Protein AF-A0A8J0SDA0-F1 (afdb_monomer_lite)

Radius of gyration: 25.37 Å; chains: 1; bounding box: 67×44×61 Å

Secondary structure (DSSP, 8-state):
-----TTS-EEHHHH--SSHHHHHHHHTS--BTTTEE-HHHHHHHHHHHHHS-HHHHHHHHHHHH-SS-EEHHHHHHHHHHH-TTS-HHHHHHHHHHHHHHH-TT-SSEE-HHHHHHHHHHS-HHHHHHHH---SS-HHHHHGGGS-TTS-------SB-TTSPBPHHHHHHHHHHHHHTT--HHHHHHHTT--HHHHHHHHHH-SSHHHHHHHHHHHHHHH--STTHHHHHHHHHHHTT-HHHHHHHTT---

Sequence (253 aa):
MLGPDSSGNIKRSSLLSKKPFTKQILEQIPVVNNEVITFQTYCSAVSWLAKAPQESKLRGLWHVLTSKELKMGDIKNLLHHLYPNKDPKVIEEICHLLLSEIDKSKKGVIDEAQFVSWIRNLPKEHVTSVLDFRIISPKFQSSRDLDLSSVSPQIYIAVDEDGRLRDDQLHQVSTALVKAKRDWRLLANKLGFLEKDCIFFERTHHETKDQILDMLQMWRNTLSRPDQSQILQDVLKKTGNADIANEIFKLNF

Foldseek 3Di:
DQDADPQRKGFLVSQDDPQPLSNLLSVPQDADPVTIRGPVSVCVSLVCLADPPLLVVLLSVVSSQDVFKDALVSQLVVVCSVCVPDDSVVSSVVSVVVQVQQPPVPPRIHGSVSSSVSLVPPDPVVSCVVSNRDPDDVVVVVCVVPDPPPDDDPDPPCADPLLAGDLVLLLLLLVVCVVVVHDCVQLLVLLPHDPVLLVVLVVVDVDSSSSSSVSLVVSSVVDPDNCSLVSSQVSCVVSVNNVSNCVRVPPPD

Organism: Xenopus tropicalis (NCBI:txid8364)

Structure (mmCIF, N/CA/C/O backbone):
data_AF-A0A8J0SDA0-F1
#
_entry.id   AF-A0A8J0SDA0-F1
#
loop_
_atom_site.group_PDB
_atom_site.id
_atom_site.type_symbol
_atom_site.label_atom_id
_atom_site.label_alt_id
_atom_site.label_comp_id
_atom_site.label_asym_id
_atom_site.label_entity_id
_atom_site.label_seq_id
_atom_site.pdbx_PDB_ins_code
_atom_site.Cartn_x
_atom_site.Cartn_y
_atom_site.Cartn_z
_atom_site.occupancy
_atom_site.B_iso_or_equiv
_atom_site.auth_seq_id
_atom_site.auth_comp_id
_atom_site.auth_asym_id
_atom_site.auth_atom_id
_atom_site.pdbx_PDB_model_num
ATOM 1 N N . MET A 1 1 ? -16.626 -2.821 -15.371 1.00 54.19 1 MET A N 1
ATOM 2 C CA . MET A 1 1 ? -15.425 -2.219 -15.995 1.00 54.19 1 MET A CA 1
ATOM 3 C C . MET A 1 1 ? -15.280 -0.791 -15.485 1.00 54.19 1 MET A C 1
ATOM 5 O O . MET A 1 1 ? -16.304 -0.151 -15.304 1.00 54.19 1 MET A O 1
ATOM 9 N N . LEU A 1 2 ? -14.056 -0.321 -15.212 1.00 65.50 2 LEU A N 1
ATOM 10 C CA . LEU A 1 2 ? -13.789 0.978 -14.557 1.00 65.50 2 LEU A CA 1
ATOM 11 C C . LEU A 1 2 ? -14.016 2.213 -15.453 1.00 65.50 2 LEU A C 1
ATOM 13 O O . LEU A 1 2 ? -14.090 3.324 -14.934 1.00 65.50 2 LEU A O 1
ATOM 17 N N . GLY A 1 3 ? -14.155 2.009 -16.769 1.00 72.75 3 GLY A N 1
ATOM 18 C CA . GLY A 1 3 ? -14.507 3.044 -17.747 1.00 72.75 3 GLY A CA 1
ATOM 19 C C . GLY A 1 3 ? -13.513 4.208 -17.831 1.00 72.75 3 GLY A C 1
ATOM 20 O O . GLY A 1 3 ? -13.945 5.343 -17.625 1.00 72.75 3 GLY A O 1
ATOM 21 N N . PRO A 1 4 ? -12.210 3.959 -18.075 1.00 83.69 4 PRO A N 1
ATOM 22 C CA . PRO A 1 4 ? -11.248 5.041 -18.255 1.00 83.69 4 PRO A CA 1
ATOM 23 C C . PRO A 1 4 ? -11.539 5.854 -19.526 1.00 83.69 4 PRO A C 1
ATOM 25 O O . PRO A 1 4 ? -12.092 5.327 -20.494 1.00 83.69 4 PRO A O 1
ATOM 28 N N . ASP A 1 5 ? -11.148 7.130 -19.524 1.00 83.31 5 ASP A N 1
ATOM 29 C CA . ASP A 1 5 ? -11.154 7.965 -20.729 1.00 83.31 5 ASP A CA 1
ATOM 30 C C . ASP A 1 5 ? -10.042 7.555 -21.719 1.00 83.31 5 ASP A C 1
ATOM 32 O O . ASP A 1 5 ? -9.243 6.651 -21.459 1.00 83.31 5 ASP A O 1
ATOM 36 N N . SER A 1 6 ? -9.969 8.233 -22.869 1.00 82.06 6 SER A N 1
ATOM 37 C CA . SER A 1 6 ? -8.951 7.986 -23.904 1.00 82.06 6 SER A CA 1
ATOM 38 C C . SER A 1 6 ? -7.506 8.179 -23.427 1.00 82.06 6 SER A C 1
ATOM 40 O O . SER A 1 6 ? -6.580 7.729 -24.094 1.00 82.06 6 SER A O 1
ATOM 42 N N . SER A 1 7 ? -7.312 8.842 -22.287 1.00 80.75 7 SER A N 1
ATOM 43 C CA . SER A 1 7 ? -6.016 9.108 -21.661 1.00 80.75 7 SER A CA 1
ATOM 44 C C . SER A 1 7 ? -5.758 8.203 -20.448 1.00 80.75 7 SER A C 1
ATOM 46 O O . SER A 1 7 ? -4.779 8.398 -19.729 1.00 80.75 7 SER A O 1
ATOM 48 N N . GLY A 1 8 ? -6.624 7.215 -20.197 1.00 82.31 8 GLY A N 1
ATOM 49 C CA . GLY A 1 8 ? -6.495 6.286 -19.077 1.00 82.31 8 GLY A CA 1
ATOM 50 C C . GLY A 1 8 ? -6.929 6.860 -17.725 1.00 82.31 8 GLY A C 1
ATOM 51 O O . GLY A 1 8 ? -6.675 6.233 -16.694 1.00 82.31 8 GLY A O 1
ATOM 52 N N . ASN A 1 9 ? -7.562 8.036 -17.688 1.00 86.19 9 ASN A N 1
ATOM 53 C CA . ASN A 1 9 ? -8.007 8.644 -16.438 1.00 86.19 9 ASN A CA 1
ATOM 54 C C . ASN A 1 9 ? -9.355 8.084 -15.999 1.00 86.19 9 ASN A C 1
ATOM 56 O O . ASN A 1 9 ? -10.211 7.741 -16.813 1.00 86.19 9 ASN A O 1
ATOM 60 N N . ILE A 1 10 ? -9.562 8.042 -14.686 1.00 88.25 10 ILE A N 1
ATOM 61 C CA . ILE A 1 10 ? -10.746 7.446 -14.076 1.00 88.25 10 ILE A CA 1
ATOM 62 C C . ILE A 1 10 ? -11.399 8.484 -13.169 1.00 88.25 10 ILE A C 1
ATOM 64 O O . ILE A 1 10 ? -10.733 9.132 -12.359 1.00 88.25 10 ILE A O 1
ATOM 68 N N . LYS A 1 11 ? -12.721 8.636 -13.268 1.00 87.56 11 LYS A N 1
ATOM 69 C CA . LYS A 1 11 ? -13.465 9.442 -12.296 1.00 87.56 11 LYS A CA 1
ATOM 70 C C . LYS A 1 11 ? -13.461 8.728 -10.949 1.00 87.56 11 LYS A C 1
ATOM 72 O O . LYS A 1 11 ? -13.845 7.568 -10.869 1.00 87.56 11 LYS A O 1
ATOM 77 N N . ARG A 1 12 ? -13.113 9.415 -9.861 1.00 85.62 12 ARG A N 1
ATOM 78 C CA . ARG A 1 12 ? -13.156 8.840 -8.506 1.00 85.62 12 ARG A CA 1
ATOM 79 C C . ARG A 1 12 ? -14.541 8.263 -8.190 1.00 85.62 12 ARG A C 1
ATOM 81 O O . ARG A 1 12 ? -14.631 7.220 -7.549 1.00 85.62 12 ARG A O 1
ATOM 88 N N . SER A 1 13 ? -15.606 8.884 -8.700 1.00 83.56 13 SER A N 1
ATOM 89 C CA . SER A 1 13 ? -16.984 8.402 -8.570 1.00 83.56 13 SER A CA 1
ATOM 90 C C . SER A 1 13 ? -17.226 7.014 -9.171 1.00 83.56 13 SER A C 1
ATOM 92 O O . SER A 1 13 ? -18.035 6.269 -8.623 1.00 83.56 13 SER A O 1
ATOM 94 N N . SER A 1 14 ? -16.495 6.608 -10.218 1.00 81.12 14 SER A N 1
ATOM 95 C CA . SER A 1 14 ? -16.611 5.255 -10.785 1.00 81.12 14 SER A CA 1
ATOM 96 C C . SER A 1 14 ? -15.913 4.182 -9.942 1.00 81.12 14 SER A C 1
ATOM 98 O O . SER A 1 14 ? -16.183 2.994 -10.114 1.00 81.12 14 SER A O 1
ATOM 100 N N . LEU A 1 15 ? -15.052 4.589 -9.004 1.00 75.56 15 LEU A N 1
ATOM 101 C CA . LEU A 1 15 ? -14.380 3.707 -8.049 1.00 75.56 15 LEU A CA 1
ATOM 102 C C . LEU A 1 15 ? -15.130 3.603 -6.716 1.00 75.56 15 LEU A C 1
ATOM 104 O O . LEU A 1 15 ? -14.803 2.739 -5.900 1.00 75.56 15 LEU A O 1
ATOM 108 N N . LEU A 1 16 ? -16.123 4.468 -6.475 1.00 69.56 16 LEU A N 1
ATOM 109 C CA . LEU A 1 16 ? -16.842 4.500 -5.208 1.00 69.56 16 LEU A CA 1
ATOM 110 C C . LEU A 1 16 ? -17.573 3.178 -4.967 1.00 69.56 16 LEU A C 1
ATOM 112 O O . LEU A 1 16 ? -18.494 2.780 -5.676 1.00 69.56 16 LEU A O 1
ATOM 116 N N . SER A 1 17 ? -17.147 2.506 -3.907 1.00 69.94 17 SER A N 1
ATOM 117 C CA . SER A 1 17 ? -17.766 1.295 -3.391 1.00 69.94 17 SER A CA 1
ATOM 118 C C . SER A 1 17 ? -18.816 1.655 -2.342 1.00 69.94 17 SER A C 1
ATOM 120 O O . SER A 1 17 ? -18.681 2.644 -1.624 1.00 69.94 17 SER A O 1
ATOM 122 N N . LYS A 1 18 ? -19.829 0.794 -2.179 1.00 67.56 18 LYS A N 1
ATOM 123 C CA . LYS A 1 18 ? -20.780 0.882 -1.056 1.00 67.56 18 LYS A CA 1
ATOM 124 C C . LYS A 1 18 ? -20.099 0.698 0.309 1.00 67.56 18 LYS A C 1
ATOM 126 O O . LYS A 1 18 ? -20.710 0.985 1.331 1.00 67.56 18 LYS A O 1
ATOM 131 N N . LYS A 1 19 ? -18.856 0.198 0.341 1.00 75.19 19 LYS A N 1
ATOM 132 C CA . LYS A 1 19 ? -18.085 0.004 1.573 1.00 75.19 19 LYS A CA 1
ATOM 133 C C . LYS A 1 19 ? -17.446 1.329 2.029 1.00 75.19 19 LYS A C 1
ATOM 135 O O . LYS A 1 19 ? -16.606 1.856 1.296 1.00 75.19 19 LYS A O 1
ATOM 140 N N . PRO A 1 20 ? -17.747 1.820 3.245 1.00 74.81 20 PRO A N 1
ATOM 141 C CA . PRO A 1 20 ? -17.230 3.095 3.759 1.00 74.81 20 PRO A CA 1
ATOM 142 C C . PRO A 1 20 ? -15.701 3.187 3.772 1.00 74.81 20 PRO A C 1
ATOM 144 O O . PRO A 1 20 ? -15.144 4.192 3.346 1.00 74.81 20 PRO A O 1
ATOM 147 N N . PHE A 1 21 ? -15.015 2.105 4.149 1.00 77.25 21 PHE A N 1
ATOM 148 C CA . PHE A 1 21 ? -13.547 2.058 4.161 1.00 77.25 21 PHE A CA 1
ATOM 149 C C . PHE A 1 21 ? -12.925 2.212 2.780 1.00 77.25 21 PHE A C 1
ATOM 151 O O . PHE A 1 21 ? -11.915 2.885 2.616 1.00 77.25 21 PHE A O 1
ATOM 158 N N . THR A 1 22 ? -13.538 1.615 1.759 1.00 79.81 22 THR A N 1
ATOM 159 C CA . THR A 1 22 ? -13.051 1.773 0.389 1.00 79.81 22 THR A CA 1
ATOM 160 C C . THR A 1 22 ? -13.184 3.225 -0.060 1.00 79.81 22 THR A C 1
ATOM 162 O O . THR A 1 22 ? -12.273 3.741 -0.697 1.00 79.81 22 THR A O 1
ATOM 165 N N . LYS A 1 23 ? -14.273 3.907 0.316 1.00 81.31 23 LYS A N 1
ATOM 166 C CA . LYS A 1 23 ? -14.440 5.339 0.051 1.00 81.31 23 LYS A CA 1
ATOM 167 C C . LYS A 1 23 ? -13.352 6.172 0.743 1.00 81.31 23 LYS A C 1
ATOM 169 O O . LYS A 1 23 ? -12.707 6.960 0.063 1.00 81.31 23 LYS A O 1
ATOM 174 N N . GLN A 1 24 ? -13.087 5.933 2.029 1.00 83.12 24 GLN A N 1
ATOM 175 C CA . GLN A 1 24 ? -12.037 6.641 2.780 1.00 83.12 24 GLN A CA 1
ATOM 176 C C . GLN A 1 24 ? -10.643 6.461 2.163 1.00 83.12 24 GLN A C 1
ATOM 178 O O . GLN A 1 24 ? -9.889 7.422 2.058 1.00 83.12 24 GLN A O 1
ATOM 183 N N . ILE A 1 25 ? -10.307 5.251 1.700 1.00 83.81 25 ILE A N 1
ATOM 184 C CA . ILE A 1 25 ? -9.040 4.992 0.996 1.00 83.81 25 ILE A CA 1
ATOM 185 C C . ILE A 1 25 ? -8.971 5.787 -0.315 1.00 83.81 25 ILE A C 1
ATOM 187 O O . ILE A 1 25 ? -7.948 6.397 -0.617 1.00 83.81 25 ILE A O 1
ATOM 191 N N . LEU A 1 26 ? -10.052 5.798 -1.099 1.00 83.88 26 LEU A N 1
ATOM 192 C CA . LEU A 1 26 ? -10.098 6.503 -2.386 1.00 83.88 26 LEU A CA 1
ATOM 193 C C . LEU A 1 26 ? -10.035 8.027 -2.236 1.00 83.88 26 LEU A C 1
ATOM 195 O O . LEU A 1 26 ? -9.536 8.708 -3.134 1.00 83.88 26 LEU A O 1
ATOM 199 N N . GLU A 1 27 ? -10.519 8.564 -1.117 1.00 85.06 27 GLU A N 1
ATOM 200 C CA . GLU A 1 27 ? -10.405 9.985 -0.779 1.00 85.06 27 GLU A CA 1
ATOM 201 C C . GLU A 1 27 ? -8.948 10.413 -0.549 1.00 85.06 27 GLU A C 1
ATOM 203 O O . GLU A 1 27 ? -8.616 11.561 -0.841 1.00 85.06 27 GLU A O 1
ATOM 208 N N . GLN A 1 28 ? -8.062 9.493 -0.140 1.00 85.06 28 GLN A N 1
ATOM 209 C CA . GLN A 1 28 ? -6.628 9.774 0.013 1.00 85.06 28 GLN A CA 1
ATOM 210 C C . GLN A 1 28 ? -5.879 9.876 -1.323 1.00 85.06 28 GLN A C 1
ATOM 212 O O . GLN A 1 28 ? -4.782 10.431 -1.374 1.00 85.06 28 GLN A O 1
ATOM 217 N N . ILE A 1 29 ? -6.427 9.330 -2.414 1.00 86.69 29 ILE A N 1
ATOM 218 C CA . ILE A 1 29 ? -5.765 9.373 -3.724 1.00 86.69 29 ILE A CA 1
ATOM 219 C C . ILE A 1 29 ? -5.935 10.777 -4.305 1.00 86.69 29 ILE A C 1
ATOM 221 O O . ILE A 1 29 ? -7.078 11.181 -4.495 1.00 86.69 29 ILE A O 1
ATOM 225 N N . PRO A 1 30 ? -4.867 11.516 -4.651 1.00 85.19 30 PRO A N 1
ATOM 226 C CA . PRO A 1 30 ? -4.999 12.853 -5.227 1.00 85.19 30 PRO A CA 1
ATOM 227 C C . PRO A 1 30 ? -5.877 12.872 -6.487 1.00 85.19 30 PRO A C 1
ATOM 229 O O . PRO A 1 30 ? -5.878 11.924 -7.273 1.00 85.19 30 PRO A O 1
ATOM 232 N N . VAL A 1 31 ? -6.613 13.964 -6.696 1.00 86.88 31 VAL A N 1
ATOM 233 C CA . VAL A 1 31 ? -7.416 14.182 -7.909 1.00 86.88 31 VAL A CA 1
ATOM 234 C C . VAL A 1 31 ? -7.044 15.485 -8.590 1.00 86.88 31 VAL A C 1
ATOM 236 O O . VAL A 1 31 ? -6.659 16.456 -7.944 1.00 86.88 31 VAL A O 1
ATOM 239 N N . VAL A 1 32 ? -7.210 15.497 -9.906 1.00 84.06 32 VAL A N 1
ATOM 240 C CA . VAL A 1 32 ? -7.143 16.682 -10.758 1.00 84.06 32 VAL A CA 1
ATOM 241 C C . VAL A 1 32 ? -8.573 17.086 -11.123 1.00 84.06 32 VAL A C 1
ATOM 243 O O . VAL A 1 32 ? -9.454 16.229 -11.240 1.00 84.06 32 VAL A O 1
ATOM 246 N N . ASN A 1 33 ? -8.822 18.389 -11.288 1.00 77.50 33 ASN A N 1
ATOM 247 C CA . ASN A 1 33 ? -10.125 18.933 -11.696 1.00 77.50 33 ASN A CA 1
ATOM 248 C C . ASN A 1 33 ? -11.294 18.389 -10.853 1.00 77.50 33 ASN A C 1
ATOM 250 O O . ASN A 1 33 ? -12.336 17.997 -11.372 1.00 77.50 33 ASN A O 1
ATOM 254 N N . ASN A 1 34 ? -11.080 18.335 -9.538 1.00 70.81 34 ASN A N 1
ATOM 255 C CA . ASN A 1 34 ? -12.024 17.923 -8.500 1.00 70.81 34 ASN A CA 1
ATOM 256 C C . ASN A 1 34 ? -12.570 16.489 -8.509 1.00 70.81 34 ASN A C 1
ATOM 258 O O . ASN A 1 34 ? -13.170 16.123 -7.506 1.00 70.81 34 ASN A O 1
ATOM 262 N N . GLU A 1 35 ? -12.337 15.645 -9.517 1.00 84.31 35 GLU A N 1
ATOM 263 C CA . GLU A 1 35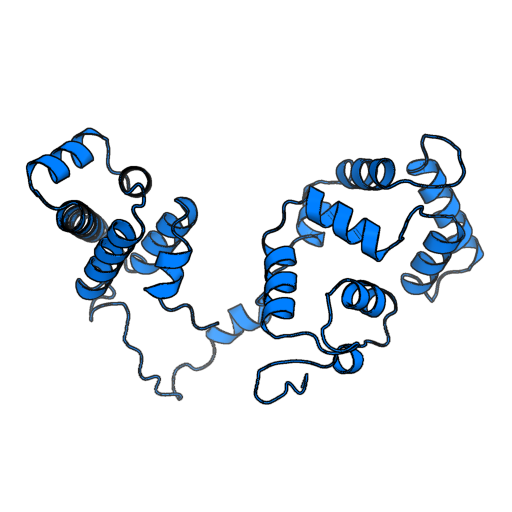 ? -12.827 14.250 -9.477 1.00 84.31 35 GLU A CA 1
ATOM 264 C C . GLU A 1 35 ? -11.997 13.239 -10.275 1.00 84.31 35 GLU A C 1
ATOM 266 O O . GLU A 1 35 ? -12.301 12.046 -10.250 1.00 84.31 35 GLU A O 1
ATOM 271 N N . VAL A 1 36 ? -10.961 13.668 -10.994 1.00 88.00 36 VAL A N 1
ATOM 272 C CA . VAL A 1 36 ? -10.248 12.795 -11.930 1.00 88.00 36 VAL A CA 1
ATOM 273 C C . VAL A 1 36 ? -8.981 12.249 -11.290 1.00 88.00 36 VAL A C 1
ATOM 275 O O . VAL A 1 36 ? -8.084 13.000 -10.914 1.00 88.00 36 VAL A O 1
ATOM 278 N N . ILE A 1 37 ? -8.888 10.926 -11.197 1.00 89.06 37 ILE A N 1
ATOM 279 C CA . ILE A 1 37 ? -7.651 10.225 -10.864 1.00 89.06 37 ILE A CA 1
ATOM 280 C C . ILE A 1 37 ? -6.944 9.931 -12.181 1.00 89.06 37 ILE A C 1
ATOM 282 O O . ILE A 1 37 ? -7.459 9.190 -13.021 1.00 89.06 37 ILE A O 1
ATOM 286 N N . THR A 1 38 ? -5.767 10.525 -12.372 1.00 89.50 38 THR A N 1
ATOM 287 C CA . THR A 1 38 ? -4.979 10.257 -13.578 1.00 89.50 38 THR A CA 1
ATOM 288 C C . THR A 1 38 ? -4.396 8.851 -13.544 1.00 89.50 38 THR A C 1
ATOM 290 O O . THR A 1 38 ? -4.171 8.294 -12.462 1.00 89.50 38 THR A O 1
ATOM 293 N N . PHE A 1 39 ? -4.082 8.293 -14.714 1.00 85.06 39 PHE A N 1
ATOM 294 C CA . PHE A 1 39 ? -3.390 7.004 -14.792 1.00 85.06 39 PHE A CA 1
ATOM 295 C C . PHE A 1 39 ? -2.087 7.004 -13.977 1.00 85.06 39 PHE A C 1
ATOM 297 O O . PHE A 1 39 ? -1.825 6.084 -13.203 1.00 85.06 39 PHE A O 1
ATOM 304 N N . GLN A 1 40 ? -1.305 8.085 -14.064 1.00 85.31 40 GLN A N 1
ATOM 305 C CA . GLN A 1 40 ? -0.075 8.240 -13.291 1.00 85.31 40 GLN A CA 1
ATOM 306 C C . GLN A 1 40 ? -0.346 8.246 -11.782 1.00 85.31 40 GLN A C 1
ATOM 308 O O . GLN A 1 40 ? 0.366 7.575 -11.031 1.00 85.31 40 GLN A O 1
ATOM 313 N N . THR A 1 41 ? -1.370 8.970 -11.321 1.00 87.44 41 THR A N 1
ATOM 314 C CA . THR A 1 41 ? -1.731 9.034 -9.897 1.00 87.44 41 THR A CA 1
ATOM 315 C C . THR A 1 41 ? -2.180 7.671 -9.381 1.00 87.44 41 THR A C 1
ATOM 317 O O . THR A 1 41 ? -1.746 7.248 -8.309 1.00 87.44 41 THR A O 1
ATOM 320 N N . TYR A 1 42 ? -2.985 6.950 -10.164 1.00 87.12 42 TYR A N 1
ATOM 321 C CA . TYR A 1 42 ? -3.397 5.585 -9.852 1.00 87.12 42 TYR A CA 1
ATOM 322 C C . TYR A 1 42 ? -2.189 4.641 -9.741 1.00 87.12 42 TYR A C 1
ATOM 324 O O . TYR A 1 42 ? -2.005 3.993 -8.710 1.00 87.12 42 TYR A O 1
ATOM 332 N N . CYS A 1 43 ? -1.314 4.621 -10.752 1.00 84.38 43 CYS A N 1
ATOM 333 C CA . CYS A 1 43 ? -0.099 3.802 -10.756 1.00 84.38 43 CYS A CA 1
ATOM 334 C C . CYS A 1 43 ? 0.833 4.147 -9.590 1.00 84.38 43 CYS A C 1
ATOM 336 O O . CYS A 1 43 ? 1.409 3.254 -8.972 1.00 84.38 43 CYS A O 1
ATOM 338 N N . SER A 1 44 ? 0.943 5.430 -9.243 1.00 85.75 44 SER A N 1
ATOM 339 C CA . SER A 1 44 ? 1.732 5.890 -8.096 1.00 85.75 44 SER A CA 1
ATOM 340 C C . SER A 1 44 ? 1.157 5.370 -6.780 1.00 85.75 44 SER A C 1
ATOM 342 O O . SER A 1 44 ? 1.905 4.829 -5.968 1.00 85.75 44 SER A O 1
ATOM 344 N N . ALA A 1 45 ? -0.163 5.453 -6.589 1.00 86.62 45 ALA A N 1
ATOM 345 C CA . ALA A 1 45 ? -0.834 4.947 -5.393 1.00 86.62 45 ALA A CA 1
ATOM 346 C C . ALA A 1 45 ? -0.681 3.422 -5.250 1.00 86.62 45 ALA A C 1
ATOM 348 O O . ALA A 1 45 ? -0.299 2.922 -4.193 1.00 86.62 45 ALA A O 1
ATOM 349 N N . VAL A 1 46 ? -0.902 2.677 -6.335 1.00 86.50 46 VAL A N 1
ATOM 350 C CA . VAL A 1 46 ? -0.763 1.212 -6.383 1.00 86.50 46 VAL A CA 1
ATOM 351 C C . VAL A 1 46 ? 0.696 0.781 -6.175 1.00 86.50 46 VAL A C 1
ATOM 353 O O . VAL A 1 46 ? 0.969 -0.147 -5.413 1.00 86.50 46 VAL A O 1
ATOM 356 N N . SER A 1 47 ? 1.657 1.481 -6.787 1.00 83.38 47 SER A N 1
ATOM 357 C CA . SER A 1 47 ? 3.090 1.238 -6.578 1.00 83.38 47 SER A CA 1
ATOM 358 C C . SER A 1 47 ? 3.513 1.546 -5.141 1.00 83.38 47 SER A C 1
ATOM 360 O O . SER A 1 47 ? 4.328 0.814 -4.580 1.00 83.38 47 SER A O 1
ATOM 362 N N . TRP A 1 48 ? 2.969 2.601 -4.527 1.00 87.25 48 TRP A N 1
ATOM 363 C CA . TRP A 1 48 ? 3.219 2.919 -3.122 1.00 87.25 48 TRP A CA 1
ATOM 364 C C . TRP A 1 48 ? 2.684 1.814 -2.207 1.00 87.25 48 TRP A C 1
ATOM 366 O O . TRP A 1 48 ? 3.430 1.308 -1.374 1.00 87.25 48 TRP A O 1
ATOM 376 N N . LEU A 1 49 ? 1.452 1.341 -2.422 1.00 85.69 49 LEU A N 1
ATOM 377 C CA . LEU A 1 49 ? 0.888 0.219 -1.661 1.00 85.69 49 LEU A CA 1
ATOM 378 C C . LEU A 1 49 ? 1.740 -1.053 -1.776 1.00 85.69 49 LEU A C 1
ATOM 380 O O . LEU A 1 49 ? 1.881 -1.786 -0.801 1.00 85.69 49 LEU A O 1
ATOM 384 N N . ALA A 1 50 ? 2.354 -1.306 -2.932 1.00 83.69 50 ALA A N 1
ATOM 385 C CA . ALA A 1 50 ? 3.226 -2.463 -3.117 1.00 83.69 50 ALA A CA 1
ATOM 386 C C . ALA A 1 50 ? 4.601 -2.294 -2.441 1.00 83.69 50 ALA A C 1
ATOM 388 O O . ALA A 1 50 ? 5.076 -3.215 -1.779 1.00 83.69 50 ALA A O 1
ATOM 389 N N . LYS A 1 51 ? 5.244 -1.129 -2.594 1.00 82.44 51 LYS A N 1
ATOM 390 C CA . LYS A 1 51 ? 6.675 -0.936 -2.277 1.00 82.44 51 LYS A CA 1
ATOM 391 C C . LYS A 1 51 ? 6.956 -0.197 -0.970 1.00 82.44 51 LYS A C 1
ATOM 393 O O . LYS A 1 51 ? 8.091 -0.234 -0.502 1.00 82.44 51 LYS A O 1
ATOM 398 N N . ALA A 1 52 ? 5.979 0.514 -0.408 1.00 84.38 52 ALA A N 1
ATOM 399 C CA . ALA A 1 52 ? 6.211 1.345 0.766 1.00 84.38 52 ALA A CA 1
ATOM 400 C C . ALA A 1 52 ? 6.675 0.500 1.969 1.00 84.38 52 ALA A C 1
ATOM 402 O O . ALA A 1 52 ? 6.158 -0.603 2.181 1.00 84.38 52 ALA A O 1
ATOM 403 N N . PRO A 1 53 ? 7.608 1.015 2.792 1.00 86.56 53 PRO A N 1
ATOM 404 C CA . PRO A 1 53 ? 7.977 0.374 4.045 1.00 86.56 53 PRO A CA 1
ATOM 405 C C . PRO A 1 53 ? 6.756 0.156 4.941 1.00 86.56 53 PRO A C 1
ATOM 407 O O . PRO A 1 53 ? 5.811 0.948 4.927 1.00 86.56 53 PRO A O 1
ATOM 410 N N . GLN A 1 54 ? 6.804 -0.886 5.774 1.00 87.12 54 GLN A N 1
ATOM 411 C CA . GLN A 1 54 ? 5.708 -1.226 6.685 1.00 87.12 54 GLN A CA 1
ATOM 412 C C . GLN A 1 54 ? 5.273 -0.028 7.539 1.00 87.12 54 GLN A C 1
ATOM 414 O O . GLN A 1 54 ? 4.082 0.238 7.651 1.00 87.12 54 GLN A O 1
ATOM 419 N N . GLU A 1 55 ? 6.220 0.731 8.095 1.00 88.12 55 GLU A N 1
ATOM 420 C CA . GLU A 1 55 ? 5.899 1.912 8.902 1.00 88.12 55 GLU A CA 1
ATOM 421 C C . GLU A 1 55 ? 5.124 2.968 8.103 1.00 88.12 55 GLU A C 1
ATOM 423 O O . GLU A 1 55 ? 4.090 3.444 8.563 1.00 88.12 55 GLU A O 1
ATOM 428 N N . SER A 1 56 ? 5.551 3.275 6.876 1.00 88.69 56 SER A N 1
ATOM 429 C CA . SER A 1 56 ? 4.839 4.211 5.999 1.00 88.69 56 SER A CA 1
ATOM 430 C C . SER A 1 56 ? 3.426 3.728 5.667 1.00 88.69 56 SER A C 1
ATOM 432 O O . SER A 1 56 ? 2.502 4.536 5.632 1.00 88.69 56 SER A O 1
ATOM 434 N N . LYS A 1 57 ? 3.231 2.415 5.480 1.00 90.50 57 LYS A N 1
ATOM 435 C CA . LYS A 1 57 ? 1.899 1.827 5.274 1.00 90.50 57 LYS A CA 1
ATOM 436 C C . LYS A 1 57 ? 0.997 2.008 6.495 1.00 90.50 57 LYS A C 1
ATOM 438 O O . LYS A 1 57 ? -0.160 2.381 6.334 1.00 90.50 57 LYS A O 1
ATOM 443 N N . LEU A 1 58 ? 1.522 1.789 7.703 1.00 91.81 58 LEU A N 1
ATOM 444 C CA . LEU A 1 58 ? 0.766 1.965 8.949 1.00 91.81 58 LEU A CA 1
ATOM 445 C C . LEU A 1 58 ? 0.333 3.420 9.157 1.00 91.81 58 LEU A C 1
ATOM 447 O O . LEU A 1 58 ? -0.819 3.667 9.502 1.00 91.81 58 LEU A O 1
ATOM 451 N N . ARG A 1 59 ? 1.219 4.379 8.877 1.00 91.19 59 ARG A N 1
ATOM 452 C CA . ARG A 1 59 ? 0.886 5.813 8.915 1.00 91.19 59 ARG A CA 1
ATOM 453 C C . ARG A 1 59 ? -0.129 6.198 7.835 1.00 91.19 59 ARG A C 1
ATOM 455 O O . ARG A 1 59 ? -1.052 6.962 8.084 1.00 91.19 59 ARG A O 1
ATOM 462 N N . GLY A 1 60 ? -0.030 5.605 6.645 1.00 89.50 60 GLY A N 1
ATOM 463 C CA . GLY A 1 60 ? -1.055 5.767 5.610 1.00 89.50 60 GLY A CA 1
ATOM 464 C C . GLY A 1 60 ? -2.428 5.254 6.054 1.00 89.50 60 GLY A C 1
ATOM 465 O O . GLY A 1 60 ? -3.425 5.944 5.870 1.00 89.50 60 GLY A O 1
ATOM 466 N N . LEU A 1 61 ? -2.488 4.080 6.695 1.00 89.19 61 LEU A N 1
ATOM 467 C CA . LEU A 1 61 ? -3.731 3.544 7.267 1.00 89.19 61 LEU A CA 1
ATOM 468 C C . LEU A 1 61 ? -4.287 4.440 8.372 1.00 89.19 61 LEU A C 1
ATOM 470 O O . LEU A 1 61 ? -5.496 4.642 8.431 1.00 89.19 61 LEU A O 1
ATOM 474 N N . TRP A 1 62 ? -3.423 5.013 9.209 1.00 90.81 62 TRP A N 1
ATOM 475 C CA . TRP A 1 62 ? -3.834 6.004 10.198 1.00 90.81 62 TRP A CA 1
ATOM 476 C C . TRP A 1 62 ? -4.590 7.173 9.553 1.00 90.81 62 TRP A C 1
ATOM 478 O O . TRP A 1 62 ? -5.711 7.469 9.959 1.00 90.81 62 TRP A O 1
ATOM 488 N N . HIS A 1 63 ? -4.035 7.763 8.490 1.00 88.25 63 HIS A N 1
ATOM 489 C CA . HIS A 1 63 ? -4.665 8.879 7.774 1.00 88.25 63 HIS A CA 1
ATOM 490 C C . HIS A 1 63 ? -5.959 8.509 7.036 1.00 88.25 63 HIS A C 1
ATOM 492 O O . HIS A 1 63 ? -6.803 9.372 6.802 1.00 88.25 63 HIS A O 1
ATOM 498 N N . VAL A 1 64 ? -6.143 7.230 6.691 1.00 87.00 64 VAL A N 1
ATOM 499 C CA . VAL A 1 64 ? -7.423 6.716 6.177 1.00 87.00 64 VAL A CA 1
ATOM 500 C C . VAL A 1 64 ? -8.480 6.679 7.284 1.00 87.00 64 VAL A C 1
ATOM 502 O O . VAL A 1 64 ? -9.645 6.971 7.026 1.00 87.00 64 VAL A O 1
ATOM 505 N N . LEU A 1 65 ? -8.086 6.302 8.503 1.00 84.88 65 LEU A N 1
ATOM 506 C CA . LEU A 1 65 ? -8.998 6.133 9.634 1.00 84.88 65 LEU A CA 1
ATOM 507 C C . LEU A 1 65 ? -9.369 7.462 10.303 1.00 84.88 65 LEU A C 1
ATOM 509 O O . LEU A 1 65 ? -10.504 7.618 10.748 1.00 84.88 65 LEU A O 1
ATOM 513 N N . THR A 1 66 ? -8.433 8.411 10.390 1.00 85.50 66 THR A N 1
ATOM 514 C CA . THR A 1 66 ? -8.657 9.726 11.004 1.00 85.50 66 THR A CA 1
ATOM 515 C C . THR A 1 66 ? -7.707 10.795 10.465 1.00 85.50 66 THR A C 1
ATOM 517 O O . THR A 1 66 ? -6.584 10.519 10.051 1.00 85.50 66 THR A O 1
ATOM 520 N N . SER A 1 67 ? -8.134 12.057 10.526 1.00 74.81 67 SER A N 1
ATOM 521 C CA . SER A 1 67 ? -7.288 13.210 10.194 1.00 74.81 67 SER A CA 1
ATOM 522 C C . SER A 1 67 ? -6.438 13.713 11.367 1.00 74.81 67 SER A C 1
ATOM 524 O O . SER A 1 67 ? -5.495 14.466 11.135 1.00 74.81 67 SER A O 1
ATOM 526 N N . LYS A 1 68 ? -6.778 13.369 12.619 1.00 82.25 68 LYS A N 1
ATOM 527 C CA . LYS A 1 68 ? -6.064 13.871 13.810 1.00 82.25 68 LYS A CA 1
ATOM 528 C C . LYS A 1 68 ? -5.937 12.838 14.920 1.00 82.25 68 LYS A C 1
ATOM 530 O O . LYS A 1 68 ? -4.825 12.477 15.273 1.00 82.25 68 LYS A O 1
ATOM 535 N N . GLU A 1 69 ? -7.060 12.400 15.472 1.00 88.06 69 GLU A N 1
ATOM 536 C CA . GLU A 1 69 ? -7.126 11.516 16.640 1.00 88.06 69 GLU A CA 1
ATOM 537 C C . GLU A 1 69 ? -8.226 10.483 16.413 1.00 88.06 69 GLU A C 1
ATOM 539 O O . GLU A 1 69 ? -9.245 10.801 15.794 1.00 88.06 69 GLU A O 1
ATOM 544 N N . LEU A 1 70 ? -8.035 9.260 16.909 1.00 89.00 70 LEU A N 1
ATOM 545 C CA . LEU A 1 70 ? -9.095 8.253 16.929 1.00 89.00 70 LEU A CA 1
ATOM 546 C C . LEU A 1 70 ? -9.821 8.315 18.266 1.00 89.00 70 LEU A C 1
ATOM 548 O O . LEU A 1 70 ? -9.231 8.073 19.322 1.00 89.00 70 LEU A O 1
ATOM 552 N N . LYS A 1 71 ? -11.115 8.624 18.206 1.00 90.19 71 LYS A N 1
ATOM 553 C CA . LYS A 1 71 ? -12.001 8.661 19.367 1.00 90.19 71 LYS A CA 1
ATOM 554 C C . LYS A 1 71 ? -12.819 7.383 19.446 1.00 90.19 71 LYS A C 1
ATOM 556 O O . LYS A 1 71 ? -13.000 6.660 18.466 1.00 90.19 71 LYS A O 1
ATOM 561 N N . MET A 1 72 ? -13.414 7.162 20.613 1.00 88.44 72 MET A N 1
ATOM 562 C CA . MET A 1 72 ? -14.354 6.067 20.857 1.00 88.44 72 MET A CA 1
ATOM 563 C C . MET A 1 72 ? -15.431 5.949 19.763 1.00 88.44 72 MET A C 1
ATOM 565 O O . MET A 1 72 ? -15.718 4.851 19.292 1.00 88.44 72 MET A O 1
ATOM 569 N N . GLY A 1 73 ? -15.996 7.079 19.320 1.00 87.69 73 GLY A N 1
ATOM 570 C CA . GLY A 1 73 ? -17.010 7.111 18.263 1.00 87.69 73 GLY A CA 1
ATOM 571 C C . GLY A 1 73 ? -16.502 6.600 16.912 1.00 87.69 73 GLY A C 1
ATOM 572 O O . GLY A 1 73 ? -17.215 5.861 16.237 1.00 87.69 73 GLY A O 1
ATOM 573 N N . ASP A 1 74 ? -15.259 6.918 16.547 1.00 87.25 74 ASP A N 1
ATOM 574 C CA . ASP A 1 74 ? -14.652 6.489 15.282 1.00 87.25 74 ASP A CA 1
ATOM 575 C C . ASP A 1 74 ? -14.424 4.972 15.275 1.00 87.25 74 ASP A C 1
ATOM 577 O O . ASP A 1 74 ? -14.774 4.282 14.315 1.00 87.25 74 ASP A O 1
ATOM 581 N N . ILE A 1 75 ? -13.926 4.431 16.393 1.00 88.44 75 ILE A N 1
ATOM 582 C CA . ILE A 1 75 ? -13.723 2.988 16.582 1.00 88.44 75 ILE A CA 1
ATOM 583 C C . ILE A 1 75 ? -15.071 2.258 16.592 1.00 88.44 75 ILE A C 1
ATOM 585 O O . ILE A 1 75 ? -15.211 1.220 15.948 1.00 88.44 75 ILE A O 1
ATOM 589 N N . LYS A 1 76 ? -16.086 2.810 17.270 1.00 89.75 76 LYS A N 1
ATOM 590 C CA . LYS A 1 76 ? -17.437 2.228 17.329 1.00 89.75 76 LYS A CA 1
ATOM 591 C C . LYS A 1 76 ? -18.058 2.147 15.943 1.00 89.75 76 LYS A C 1
ATOM 593 O O . LYS A 1 76 ? -18.549 1.090 15.547 1.00 89.75 76 LYS A O 1
ATOM 598 N N . ASN A 1 77 ? -17.949 3.225 15.171 1.00 87.38 77 ASN A N 1
ATOM 599 C CA . ASN A 1 77 ? -18.373 3.244 13.777 1.00 87.38 77 ASN A CA 1
ATOM 600 C C . ASN A 1 77 ? -17.626 2.186 12.959 1.00 87.38 77 ASN A C 1
ATOM 602 O O . ASN A 1 77 ? -18.252 1.452 12.198 1.00 87.38 77 ASN A O 1
ATOM 606 N N . LEU A 1 78 ? -16.311 2.047 13.132 1.00 86.31 78 LEU A N 1
ATOM 607 C CA . LEU A 1 78 ? -15.516 1.035 12.437 1.00 86.31 78 LEU A CA 1
ATOM 608 C C . LEU A 1 78 ? -15.967 -0.394 12.768 1.00 86.31 78 LEU A C 1
ATOM 610 O O . LEU A 1 78 ? -16.203 -1.193 11.860 1.00 86.31 78 LEU A O 1
ATOM 614 N N . LEU A 1 79 ? -16.155 -0.707 14.050 1.00 88.25 79 LEU A N 1
ATOM 615 C CA . LEU A 1 79 ? -16.577 -2.033 14.495 1.00 88.25 79 LEU A CA 1
ATOM 616 C C . LEU A 1 79 ? -17.999 -2.381 14.048 1.00 88.25 79 LEU A C 1
ATOM 618 O O . LEU A 1 79 ? -18.231 -3.524 13.661 1.00 88.25 79 LEU A O 1
ATOM 622 N N . HIS A 1 80 ? -18.926 -1.420 14.014 1.00 88.62 80 HIS A N 1
ATOM 623 C CA . HIS A 1 80 ? -20.267 -1.650 13.465 1.00 88.62 80 HIS A CA 1
ATOM 624 C C . HIS A 1 80 ? -20.236 -2.060 11.986 1.00 88.62 80 HIS A C 1
ATOM 626 O O . HIS A 1 80 ? -21.036 -2.892 11.563 1.00 88.62 80 HIS A O 1
ATOM 632 N N . HIS A 1 81 ? -19.291 -1.536 11.202 1.00 84.19 81 HIS A N 1
ATOM 633 C CA . HIS A 1 81 ? -19.130 -1.935 9.802 1.00 84.19 81 HIS A CA 1
ATOM 634 C C . HIS A 1 81 ? -18.435 -3.293 9.638 1.00 84.19 81 HIS A C 1
ATOM 636 O O . HIS A 1 81 ? -18.735 -4.013 8.685 1.00 84.19 81 HIS A O 1
ATOM 642 N N . LEU A 1 82 ? -17.508 -3.647 10.533 1.00 84.94 82 LEU A N 1
ATOM 643 C CA . LEU A 1 82 ? -16.812 -4.941 10.500 1.00 84.94 82 LEU A CA 1
ATOM 644 C C . LEU A 1 82 ? -17.677 -6.088 11.035 1.00 84.94 82 LEU A C 1
ATOM 646 O O . LEU A 1 82 ? -17.566 -7.219 10.564 1.00 84.94 82 LEU A O 1
ATOM 650 N N . TYR A 1 83 ? -18.560 -5.791 11.985 1.00 88.12 83 TYR A N 1
ATOM 651 C CA . TYR A 1 83 ? -19.386 -6.766 12.684 1.00 88.12 83 TYR A CA 1
ATOM 652 C C . TYR A 1 83 ? -20.865 -6.342 12.705 1.00 88.12 83 TYR A C 1
ATOM 654 O O . TYR A 1 83 ? -21.434 -6.137 13.779 1.00 88.12 83 TYR A O 1
ATOM 662 N N . PRO A 1 84 ? -21.529 -6.251 11.537 1.00 85.44 84 PRO A N 1
ATOM 663 C CA . PRO A 1 84 ? -22.884 -5.697 11.425 1.00 85.44 84 PRO A CA 1
ATOM 664 C C . PRO A 1 84 ? -23.950 -6.486 12.201 1.00 85.44 84 PRO A C 1
ATOM 666 O O . PRO A 1 84 ? -24.990 -5.938 12.544 1.00 85.44 84 PRO A O 1
ATOM 669 N N . ASN A 1 85 ? -23.685 -7.761 12.500 1.00 88.88 85 ASN A N 1
ATOM 670 C CA . ASN A 1 85 ? -24.618 -8.659 13.186 1.00 88.88 85 ASN A CA 1
ATOM 671 C C . ASN A 1 85 ? -24.332 -8.803 14.693 1.00 88.88 85 ASN A C 1
ATOM 673 O O . ASN A 1 85 ? -24.927 -9.660 15.344 1.00 88.88 85 ASN A O 1
ATOM 677 N N . LYS A 1 86 ? -23.370 -8.055 15.249 1.00 89.81 86 LYS A N 1
ATOM 678 C CA . LYS A 1 86 ? -23.051 -8.110 16.683 1.00 89.81 86 LYS A CA 1
ATOM 679 C C . LYS A 1 86 ? -23.926 -7.138 17.468 1.00 89.81 86 LYS A C 1
ATOM 681 O O . LYS A 1 86 ? -24.266 -6.061 16.985 1.00 89.81 86 LYS A O 1
ATOM 686 N N . ASP A 1 87 ? -24.247 -7.528 18.699 1.00 92.12 87 ASP A N 1
ATOM 687 C CA . ASP A 1 87 ? -24.990 -6.688 19.635 1.00 92.12 87 ASP A CA 1
ATOM 688 C C . ASP A 1 87 ? -24.236 -5.363 19.888 1.00 92.12 87 ASP A C 1
ATOM 690 O O . ASP A 1 87 ? -23.023 -5.395 20.130 1.00 92.12 87 ASP A O 1
ATOM 694 N N . PRO A 1 88 ? -24.915 -4.200 19.852 1.00 90.19 88 PRO A N 1
ATOM 695 C CA . PRO A 1 88 ? -24.296 -2.905 20.125 1.00 90.19 88 PRO A CA 1
ATOM 696 C C . PRO A 1 88 ? -23.541 -2.819 21.458 1.00 90.19 88 PRO A C 1
ATOM 698 O O . PRO A 1 88 ? -22.529 -2.123 21.523 1.00 90.19 88 PRO A O 1
ATOM 701 N N . LYS A 1 89 ? -23.982 -3.534 22.500 1.00 90.81 89 LYS A N 1
ATOM 702 C CA . LYS A 1 89 ? -23.286 -3.606 23.794 1.00 90.81 89 LYS A CA 1
ATOM 703 C C . LYS A 1 89 ? -21.956 -4.340 23.674 1.00 90.81 89 LYS A C 1
ATOM 705 O O . LYS A 1 89 ? -20.953 -3.875 24.196 1.00 90.81 89 LYS A O 1
ATOM 710 N N . VAL A 1 90 ? -21.921 -5.435 22.914 1.00 91.12 90 VAL A N 1
ATOM 711 C CA . VAL A 1 90 ? -20.676 -6.174 22.642 1.00 91.12 90 VAL A CA 1
ATOM 712 C C . VAL A 1 90 ? -19.702 -5.302 21.847 1.00 91.12 90 VAL A C 1
ATOM 714 O O . VAL A 1 90 ? -18.505 -5.302 22.117 1.00 91.12 90 VAL A O 1
ATOM 717 N N . ILE A 1 91 ? -20.199 -4.518 20.886 1.00 91.88 91 ILE A N 1
ATOM 718 C CA . ILE A 1 91 ? -19.372 -3.548 20.151 1.00 91.88 91 ILE A CA 1
ATOM 719 C C . ILE A 1 91 ? -18.793 -2.490 21.096 1.00 91.88 91 ILE A C 1
ATOM 721 O O . ILE A 1 91 ? -17.618 -2.145 20.985 1.00 91.88 91 ILE A O 1
ATOM 725 N N . GLU A 1 92 ? -19.592 -1.997 22.039 1.00 92.00 92 GLU A N 1
ATOM 726 C CA . GLU A 1 92 ? -19.160 -1.018 23.035 1.00 92.00 92 GLU A CA 1
ATOM 727 C C . GLU A 1 92 ? -18.089 -1.573 23.983 1.00 92.00 92 GLU A C 1
ATOM 729 O O . GLU A 1 92 ? -17.082 -0.906 24.223 1.00 92.00 92 GLU A O 1
ATOM 734 N N . GLU A 1 93 ? -18.237 -2.817 24.439 1.00 92.44 93 GLU A N 1
ATOM 735 C CA . GLU A 1 93 ? -17.225 -3.517 25.238 1.00 92.44 93 GLU A CA 1
ATOM 736 C C . GLU A 1 93 ? -15.904 -3.691 24.472 1.00 92.44 93 GLU A C 1
ATOM 738 O O . GLU A 1 93 ? -14.835 -3.383 25.004 1.00 92.44 93 GLU A O 1
ATOM 743 N N . ILE A 1 94 ? -15.959 -4.113 23.201 1.00 92.00 94 ILE A N 1
ATOM 744 C CA . ILE A 1 94 ? -14.763 -4.249 22.351 1.00 92.00 94 ILE A CA 1
ATOM 745 C C . ILE A 1 94 ? -14.100 -2.885 22.130 1.00 92.00 94 ILE A C 1
ATOM 747 O O . ILE A 1 94 ? -12.873 -2.781 22.176 1.00 92.00 94 ILE A O 1
ATOM 751 N N . CYS A 1 95 ? -14.887 -1.829 21.915 1.00 91.56 95 CYS A N 1
ATOM 752 C CA . CYS A 1 95 ?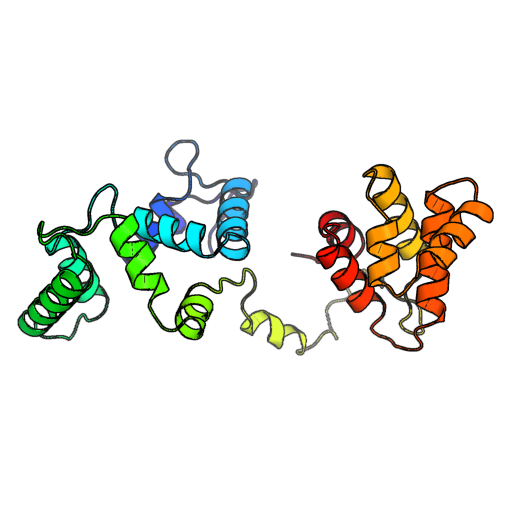 -14.377 -0.465 21.807 1.00 91.56 95 CYS A CA 1
ATOM 753 C C . CYS A 1 95 ? -13.625 -0.035 23.067 1.00 91.56 95 CYS A C 1
ATOM 755 O O . CYS A 1 95 ? -12.509 0.471 22.960 1.00 91.56 95 CYS A O 1
ATOM 757 N N . HIS A 1 96 ? -14.211 -0.250 24.247 1.00 91.44 96 HIS A N 1
ATOM 758 C CA . HIS A 1 96 ? -13.570 0.088 25.515 1.00 91.44 96 HIS A CA 1
ATOM 759 C C . HIS A 1 96 ? -12.273 -0.696 25.714 1.00 91.44 96 HIS A C 1
ATOM 761 O O . HIS A 1 96 ? -11.263 -0.106 26.100 1.00 91.44 96 HIS A O 1
ATOM 767 N N . LEU A 1 97 ? -12.278 -1.992 25.390 1.00 91.88 97 LEU A N 1
ATOM 768 C CA . LEU A 1 97 ? -11.091 -2.837 25.459 1.00 91.88 97 LEU A CA 1
ATOM 769 C C . LEU A 1 97 ? -9.978 -2.301 24.546 1.00 91.88 97 LEU A C 1
ATOM 771 O O . LEU A 1 97 ? -8.870 -2.058 25.018 1.00 91.88 97 LEU A O 1
ATOM 775 N N . LEU A 1 98 ? -10.281 -2.046 23.267 1.00 90.75 98 LEU A N 1
ATOM 776 C CA . LEU A 1 98 ? -9.319 -1.506 22.300 1.00 90.75 98 LEU A CA 1
ATOM 777 C C . LEU A 1 98 ? -8.763 -0.153 22.741 1.00 90.75 98 LEU A C 1
ATOM 779 O O . LEU A 1 98 ? -7.554 0.059 22.691 1.00 90.75 98 LEU A O 1
ATOM 783 N N . LEU A 1 99 ? -9.626 0.753 23.200 1.00 91.38 99 LEU A N 1
ATOM 784 C CA . LEU A 1 99 ? -9.195 2.066 23.662 1.00 91.38 99 LEU A CA 1
ATOM 785 C C . LEU A 1 99 ? -8.279 1.939 24.887 1.00 91.38 99 LEU A C 1
ATOM 787 O O . LEU A 1 99 ? -7.231 2.571 24.920 1.00 91.38 99 LEU A O 1
ATOM 791 N N . SER A 1 100 ? -8.620 1.076 25.850 1.00 90.38 100 SER A N 1
ATOM 792 C CA . SER A 1 100 ? -7.790 0.835 27.039 1.00 90.38 100 SER A CA 1
ATOM 793 C C . SER A 1 100 ? -6.440 0.186 26.719 1.00 90.38 100 SER A C 1
ATOM 795 O O . SER A 1 100 ? -5.447 0.445 27.401 1.00 90.38 100 SER A O 1
ATOM 797 N N . GLU A 1 101 ? -6.385 -0.626 25.661 1.00 90.75 101 GLU A N 1
ATOM 798 C CA . GLU A 1 101 ? -5.156 -1.276 25.228 1.00 90.75 101 GLU A CA 1
ATOM 799 C C . GLU A 1 101 ? -4.232 -0.295 24.499 1.00 90.75 101 GLU A C 1
ATOM 801 O O . GLU A 1 101 ? -3.017 -0.343 24.683 1.00 90.75 101 GLU A O 1
ATOM 806 N N . ILE A 1 102 ? -4.779 0.621 23.699 1.00 91.62 102 ILE A N 1
ATOM 807 C CA . ILE A 1 102 ? -3.982 1.488 22.821 1.00 91.62 102 ILE A CA 1
ATOM 808 C C . ILE A 1 102 ? -3.678 2.844 23.474 1.00 91.62 102 ILE A C 1
ATOM 810 O O . ILE A 1 102 ? -2.540 3.317 23.403 1.00 91.62 102 ILE A O 1
ATOM 814 N N . ASP A 1 103 ? -4.654 3.464 24.145 1.00 91.38 103 ASP A N 1
ATOM 815 C CA . ASP A 1 103 ? -4.486 4.758 24.813 1.00 91.38 103 ASP A CA 1
ATOM 816 C C . ASP A 1 103 ? -3.749 4.603 26.150 1.00 91.38 103 ASP A C 1
ATOM 818 O O . ASP A 1 103 ? -4.302 4.710 27.248 1.00 91.38 103 ASP A O 1
ATOM 822 N N . LYS A 1 104 ? -2.432 4.408 26.055 1.00 85.56 104 LYS A N 1
ATOM 823 C CA . LYS A 1 104 ? -1.543 4.366 27.223 1.00 85.56 104 LYS A CA 1
ATOM 824 C C . LYS A 1 104 ? -1.517 5.696 27.995 1.00 85.56 104 LYS A C 1
ATOM 826 O O . LYS A 1 104 ? -1.087 5.717 29.146 1.00 85.56 104 LYS A O 1
ATOM 831 N N . SER A 1 105 ? -1.972 6.795 27.386 1.00 85.75 105 SER A N 1
ATOM 832 C CA . SER A 1 105 ? -1.995 8.128 27.996 1.00 85.75 105 SER A CA 1
ATOM 833 C C . SER A 1 105 ? -3.270 8.428 28.791 1.00 85.75 105 SER A C 1
ATOM 835 O O . SER A 1 105 ? -3.300 9.421 29.518 1.00 85.75 105 SER A O 1
ATOM 837 N N . LYS A 1 106 ? -4.295 7.568 28.687 1.00 85.00 106 LYS A N 1
ATOM 838 C CA . LYS A 1 106 ? -5.612 7.704 29.334 1.00 85.00 106 LYS A CA 1
ATOM 839 C C . LYS A 1 106 ? -6.308 9.040 29.039 1.00 85.00 106 LYS A C 1
ATOM 841 O O . LYS A 1 106 ? -7.018 9.576 29.889 1.00 85.00 106 LYS A O 1
ATOM 846 N N . LYS A 1 107 ? -6.103 9.590 27.841 1.00 86.81 107 LYS A N 1
ATOM 847 C CA . LYS A 1 107 ? -6.741 10.830 27.371 1.00 86.81 107 LYS A CA 1
ATOM 848 C C . LYS A 1 107 ? -8.110 10.590 26.727 1.00 86.81 107 LYS A C 1
ATOM 850 O O . LYS A 1 107 ? -8.806 11.548 26.406 1.00 86.81 107 LYS A O 1
ATOM 855 N N . GLY A 1 108 ? -8.500 9.331 26.536 1.00 86.69 108 GLY A N 1
ATOM 856 C CA . GLY A 1 108 ? -9.719 8.944 25.833 1.00 86.69 108 GLY A CA 1
ATOM 857 C C . GLY A 1 108 ? -9.584 8.989 24.307 1.00 86.69 108 GLY A C 1
ATOM 858 O O . GLY A 1 108 ? -10.587 8.874 23.601 1.00 86.69 108 GLY A O 1
ATOM 859 N N . VAL A 1 109 ? -8.363 9.182 23.803 1.00 91.25 109 VAL A N 1
ATOM 860 C CA . VAL A 1 109 ? -8.044 9.319 22.380 1.00 91.25 109 VAL A CA 1
ATOM 861 C C . VAL A 1 109 ? -6.773 8.550 22.064 1.00 91.25 109 VAL A C 1
ATOM 863 O O . VAL A 1 109 ? -5.892 8.422 22.911 1.00 91.25 109 VAL A O 1
ATOM 866 N N . ILE A 1 110 ? -6.687 8.050 20.839 1.00 92.88 110 ILE A N 1
ATOM 867 C CA . ILE A 1 110 ? -5.480 7.426 20.305 1.00 92.88 110 ILE A CA 1
ATOM 868 C C . ILE A 1 110 ? -4.830 8.429 19.350 1.00 92.88 110 ILE A C 1
ATOM 870 O O . ILE A 1 110 ? -5.539 9.072 18.570 1.00 92.88 110 ILE A O 1
ATOM 874 N N . ASP A 1 111 ? -3.507 8.555 19.405 1.00 93.25 111 ASP A N 1
ATOM 875 C CA . ASP A 1 111 ? -2.694 9.279 18.424 1.00 93.25 111 ASP A CA 1
ATOM 876 C C . ASP A 1 111 ? -1.972 8.329 17.443 1.00 93.25 111 ASP A C 1
ATOM 878 O O . ASP A 1 111 ? -1.962 7.103 17.603 1.00 93.25 111 ASP A O 1
ATOM 882 N N . GLU A 1 112 ? -1.362 8.897 16.397 1.00 92.69 112 GLU A N 1
ATOM 883 C CA . GLU A 1 112 ? -0.673 8.128 15.352 1.00 92.69 112 GLU A CA 1
ATOM 884 C C . GLU A 1 112 ? 0.450 7.249 15.920 1.00 92.69 112 GLU A C 1
ATOM 886 O O . GLU A 1 112 ? 0.622 6.102 15.503 1.00 92.69 112 GLU A O 1
ATOM 891 N N . ALA A 1 113 ? 1.220 7.766 16.881 1.00 91.75 113 ALA A N 1
ATOM 892 C CA . ALA A 1 113 ? 2.356 7.051 17.446 1.00 91.75 113 ALA A CA 1
ATOM 893 C C . ALA A 1 113 ? 1.891 5.856 18.287 1.00 91.75 113 ALA A C 1
ATOM 895 O O . ALA A 1 113 ? 2.453 4.764 18.167 1.00 91.75 113 ALA A O 1
ATOM 896 N N . GLN A 1 114 ? 0.837 6.036 19.087 1.00 93.00 114 GLN A N 1
ATOM 897 C CA . GLN A 1 114 ? 0.192 4.970 19.848 1.00 93.00 114 GLN A CA 1
ATOM 898 C C . GLN A 1 114 ? -0.356 3.881 18.921 1.00 93.00 114 GLN A C 1
ATOM 900 O O . GLN A 1 114 ? -0.096 2.699 19.148 1.00 93.00 114 GLN A O 1
ATOM 905 N N . PHE A 1 115 ? -1.041 4.263 17.839 1.00 93.12 115 PHE A N 1
ATOM 906 C CA . PHE A 1 115 ? -1.572 3.324 16.850 1.00 93.12 115 PHE A CA 1
ATOM 907 C C . PHE A 1 115 ? -0.471 2.515 16.153 1.00 93.12 115 PHE A C 1
ATOM 909 O O . PHE A 1 115 ? -0.524 1.283 16.122 1.00 93.12 115 PHE A O 1
ATOM 916 N N . VAL A 1 116 ? 0.557 3.190 15.626 1.00 92.25 116 VAL A N 1
ATOM 917 C CA . VAL A 1 116 ? 1.677 2.528 14.937 1.00 92.25 116 VAL A CA 1
ATOM 918 C C . VAL A 1 116 ? 2.432 1.607 15.897 1.00 92.25 116 VAL A C 1
ATOM 920 O O . VAL A 1 116 ? 2.765 0.480 15.526 1.00 92.25 116 VAL A O 1
ATOM 923 N N . SER A 1 117 ? 2.684 2.058 17.129 1.00 92.94 117 SER A N 1
ATOM 924 C CA . SER A 1 117 ? 3.346 1.259 18.164 1.00 92.94 117 SER A CA 1
ATOM 925 C C . SER A 1 117 ? 2.538 0.009 18.513 1.00 92.94 117 SER A C 1
ATOM 927 O O . SER A 1 117 ? 3.078 -1.098 18.517 1.00 92.94 117 SER A O 1
ATOM 929 N N . TRP A 1 118 ? 1.226 0.158 18.713 1.00 93.75 118 TRP A N 1
ATOM 930 C CA . TRP A 1 118 ? 0.343 -0.959 19.026 1.00 93.75 118 TRP A CA 1
ATOM 931 C C . TRP A 1 118 ? 0.316 -2.011 17.912 1.00 93.75 118 TRP A C 1
ATOM 933 O O . TRP A 1 118 ? 0.531 -3.189 18.192 1.00 93.75 118 TRP A O 1
ATOM 943 N N . ILE A 1 119 ? 0.162 -1.608 16.643 1.00 92.06 119 ILE A N 1
ATOM 944 C CA . ILE A 1 119 ? 0.170 -2.570 15.527 1.00 92.06 119 ILE A CA 1
ATOM 945 C C . ILE A 1 119 ? 1.516 -3.291 15.418 1.00 92.06 119 ILE A C 1
ATOM 947 O O . ILE A 1 119 ? 1.554 -4.480 15.113 1.00 92.06 119 ILE A O 1
ATOM 951 N N . ARG A 1 120 ? 2.636 -2.613 15.692 1.00 89.06 120 ARG A N 1
ATOM 952 C CA . ARG A 1 120 ? 3.967 -3.243 15.665 1.00 89.06 120 ARG A CA 1
ATOM 953 C C . ARG A 1 120 ? 4.171 -4.291 16.762 1.00 89.06 120 ARG A C 1
ATOM 955 O O . ARG A 1 120 ? 5.051 -5.134 16.597 1.00 89.06 120 ARG A O 1
ATOM 962 N N . ASN A 1 121 ? 3.375 -4.251 17.829 1.00 89.75 121 ASN A N 1
ATOM 963 C CA . ASN A 1 121 ? 3.385 -5.256 18.893 1.00 89.75 121 ASN A CA 1
ATOM 964 C C . ASN A 1 121 ? 2.517 -6.484 18.568 1.00 89.75 121 ASN A C 1
ATOM 966 O O . ASN A 1 121 ? 2.612 -7.493 19.264 1.00 89.75 121 ASN A O 1
ATOM 970 N N . LEU A 1 122 ? 1.694 -6.429 17.514 1.00 89.50 122 LEU A N 1
ATOM 971 C CA . LEU A 1 122 ? 0.959 -7.594 17.023 1.00 89.50 122 LEU A CA 1
ATOM 972 C C . LEU A 1 122 ? 1.911 -8.599 16.341 1.00 89.50 122 LEU A C 1
ATOM 974 O O . LEU A 1 122 ? 3.010 -8.227 15.914 1.00 89.50 122 LEU A O 1
ATOM 978 N N . PRO A 1 123 ? 1.508 -9.878 16.193 1.00 90.81 123 PRO A N 1
ATOM 979 C CA . PRO A 1 123 ? 2.331 -10.891 15.538 1.00 90.81 123 PRO A CA 1
ATOM 980 C C . PRO A 1 123 ? 2.807 -10.441 14.150 1.00 90.81 123 PRO A C 1
ATOM 982 O O . PRO A 1 123 ? 1.997 -10.175 13.259 1.00 90.81 123 PRO A O 1
ATOM 985 N N . LYS A 1 124 ? 4.134 -10.374 13.964 1.00 84.31 124 LYS A N 1
ATOM 986 C CA . LYS A 1 124 ? 4.763 -9.800 12.761 1.00 84.31 124 LYS A CA 1
ATOM 987 C C . LYS A 1 124 ? 4.259 -10.443 11.473 1.00 84.31 124 LYS A C 1
ATOM 989 O O . LYS A 1 124 ? 3.917 -9.729 10.541 1.00 84.31 124 LYS A O 1
ATOM 994 N N . GLU A 1 125 ? 4.156 -11.768 11.449 1.00 83.06 125 GLU A N 1
ATOM 995 C CA . GLU A 1 125 ? 3.680 -12.522 10.283 1.00 83.06 125 GLU A CA 1
ATOM 996 C C . GLU A 1 125 ? 2.261 -12.116 9.872 1.00 83.06 125 GLU A C 1
ATOM 998 O O . GLU A 1 125 ? 1.979 -11.948 8.685 1.00 83.06 125 GLU A O 1
ATOM 1003 N N . HIS A 1 126 ? 1.379 -11.884 10.849 1.00 84.38 126 HIS A N 1
ATOM 1004 C CA . HIS A 1 126 ? 0.008 -11.460 10.590 1.00 84.38 126 HIS A CA 1
ATOM 1005 C C . HIS A 1 126 ? -0.035 -10.035 10.034 1.00 84.38 126 HIS A C 1
ATOM 1007 O O . HIS A 1 126 ? -0.695 -9.784 9.029 1.00 84.38 126 HIS A O 1
ATOM 1013 N N . VAL A 1 127 ? 0.724 -9.114 10.636 1.00 85.50 127 VAL A N 1
ATOM 1014 C CA . VAL A 1 127 ? 0.813 -7.723 10.168 1.00 85.50 127 VAL A CA 1
ATOM 1015 C C . VAL A 1 127 ? 1.387 -7.663 8.753 1.00 85.50 127 VAL A C 1
ATOM 1017 O O . VAL A 1 127 ? 0.840 -6.974 7.896 1.00 85.50 127 VAL A O 1
ATOM 1020 N N . THR A 1 128 ? 2.456 -8.411 8.473 1.00 83.31 128 THR A N 1
ATOM 1021 C CA . THR A 1 128 ? 3.052 -8.482 7.135 1.00 83.31 128 THR A CA 1
ATOM 1022 C C . THR A 1 128 ? 2.078 -9.069 6.118 1.00 83.31 128 THR A C 1
ATOM 1024 O O . THR A 1 128 ? 1.954 -8.511 5.035 1.00 83.31 128 THR A O 1
ATOM 1027 N N . SER A 1 129 ? 1.355 -10.137 6.467 1.00 84.00 129 SER A N 1
ATOM 1028 C CA . SER A 1 129 ? 0.355 -10.758 5.590 1.00 84.00 129 SER A CA 1
ATOM 1029 C C . SER A 1 129 ? -0.799 -9.806 5.253 1.00 84.00 129 SER A C 1
ATOM 1031 O O . SER A 1 129 ? -1.167 -9.668 4.090 1.00 84.00 129 SER A O 1
ATOM 1033 N N . VAL A 1 130 ? -1.325 -9.076 6.244 1.00 83.62 130 VAL A N 1
ATOM 1034 C CA . VAL A 1 130 ? -2.408 -8.094 6.037 1.00 83.62 130 VAL A CA 1
ATOM 1035 C C . VAL A 1 130 ? -1.947 -6.896 5.196 1.00 83.62 130 VAL A C 1
ATOM 1037 O O . VAL A 1 130 ? -2.735 -6.343 4.430 1.00 83.62 130 VAL A O 1
ATOM 1040 N N . LEU A 1 131 ? -0.681 -6.486 5.324 1.00 85.94 131 LEU A N 1
ATOM 1041 C CA . LEU A 1 131 ? -0.098 -5.365 4.575 1.00 85.94 131 LEU A CA 1
ATOM 1042 C C . LEU A 1 131 ? 0.525 -5.773 3.229 1.00 85.94 131 LEU A C 1
ATOM 1044 O O . LEU A 1 131 ? 1.019 -4.895 2.501 1.00 85.94 131 LEU A O 1
ATOM 1048 N N . ASP A 1 132 ? 0.537 -7.069 2.904 1.00 83.12 132 ASP A N 1
ATOM 1049 C CA . ASP A 1 132 ? 1.003 -7.569 1.615 1.00 83.12 132 ASP A CA 1
ATOM 1050 C C . ASP A 1 132 ? 0.003 -7.146 0.540 1.00 83.12 132 ASP A C 1
ATOM 1052 O O . ASP A 1 132 ? -1.140 -7.600 0.483 1.00 83.12 132 ASP A O 1
ATOM 1056 N N . PHE A 1 133 ? 0.440 -6.233 -0.319 1.00 82.75 133 PHE A N 1
ATOM 1057 C CA . PHE A 1 133 ? -0.356 -5.761 -1.435 1.00 82.75 133 PHE A CA 1
ATOM 1058 C C . PHE A 1 133 ? 0.341 -6.153 -2.727 1.00 82.75 133 PHE A C 1
ATOM 1060 O O . PHE A 1 133 ? 1.413 -5.644 -3.065 1.00 82.75 133 PHE A O 1
ATOM 1067 N N . ARG A 1 134 ? -0.307 -7.045 -3.474 1.00 75.06 134 ARG A N 1
ATOM 1068 C CA . ARG A 1 134 ? 0.155 -7.489 -4.785 1.00 75.06 134 ARG A CA 1
ATOM 1069 C C . ARG A 1 134 ? -0.680 -6.814 -5.854 1.00 75.06 134 ARG A C 1
ATOM 1071 O O . ARG A 1 134 ? -1.893 -6.995 -5.904 1.00 75.06 134 ARG A O 1
ATOM 1078 N N . ILE A 1 135 ? -0.006 -6.076 -6.730 1.00 71.88 135 ILE A N 1
ATOM 1079 C CA . ILE A 1 135 ? -0.629 -5.397 -7.875 1.00 71.88 135 ILE A CA 1
ATOM 1080 C C . ILE A 1 135 ? -1.354 -6.414 -8.771 1.00 71.88 135 ILE A C 1
ATOM 1082 O O . ILE A 1 135 ? -2.444 -6.149 -9.266 1.00 71.88 135 ILE A O 1
ATOM 1086 N N . ILE A 1 136 ? -0.770 -7.606 -8.924 1.00 68.06 136 ILE A N 1
ATOM 1087 C CA . ILE A 1 136 ? -1.338 -8.713 -9.693 1.00 68.06 136 ILE A CA 1
ATOM 1088 C C . ILE A 1 136 ? -1.822 -9.781 -8.712 1.00 68.06 136 ILE A C 1
ATOM 1090 O O . ILE A 1 136 ? -1.033 -10.330 -7.941 1.00 68.06 136 ILE A O 1
ATOM 1094 N N . SER A 1 137 ? -3.123 -10.080 -8.744 1.00 53.72 137 SER A N 1
ATOM 1095 C CA . SER A 1 137 ? -3.707 -11.124 -7.897 1.00 53.72 137 SER A CA 1
ATOM 1096 C C . SER A 1 137 ? -3.116 -12.500 -8.238 1.00 53.72 137 SER A C 1
ATOM 1098 O O . SER A 1 137 ? -3.004 -12.818 -9.424 1.00 53.72 137 SER A O 1
ATOM 1100 N N . PRO A 1 138 ? -2.841 -13.369 -7.245 1.00 54.97 138 PRO A N 1
ATOM 1101 C CA . PRO A 1 138 ? -2.380 -14.741 -7.484 1.00 54.97 138 PRO A CA 1
ATOM 1102 C C . PRO A 1 138 ? -3.305 -15.553 -8.403 1.00 54.97 138 PRO A C 1
ATOM 1104 O O . PRO A 1 138 ? -2.848 -16.415 -9.142 1.00 54.97 138 PRO A O 1
ATOM 1107 N N . LYS A 1 139 ? -4.605 -15.230 -8.433 1.00 54.00 139 LYS A N 1
ATOM 1108 C CA . LYS A 1 139 ? -5.592 -15.884 -9.311 1.00 54.00 139 LYS A CA 1
ATOM 1109 C C . LYS A 1 139 ? -5.324 -15.647 -10.804 1.00 54.00 139 LYS A C 1
ATOM 1111 O O . LYS A 1 139 ? -5.634 -16.497 -11.633 1.00 54.00 139 LYS A O 1
ATOM 1116 N N . PHE A 1 140 ? -4.721 -14.509 -11.148 1.00 51.44 140 PHE A N 1
ATOM 1117 C CA . PHE A 1 140 ? -4.271 -14.210 -12.511 1.00 51.44 140 PHE A CA 1
ATOM 1118 C C . PHE A 1 140 ? -2.844 -14.702 -12.775 1.00 51.44 140 PHE A C 1
ATOM 1120 O O . PHE A 1 140 ? -2.400 -14.690 -13.918 1.00 51.44 140 PHE A O 1
ATOM 1127 N N . GLN A 1 141 ? -2.138 -15.157 -11.736 1.00 50.38 141 GLN A N 1
ATOM 1128 C CA . GLN A 1 141 ? -0.848 -15.830 -11.874 1.00 50.38 141 GLN A CA 1
ATOM 1129 C C . GLN A 1 141 ? -1.054 -17.311 -12.225 1.00 50.38 141 GLN A C 1
ATOM 1131 O O . GLN A 1 141 ? -0.353 -17.812 -13.091 1.00 50.38 141 GLN A O 1
ATOM 1136 N N . SER A 1 142 ? -2.072 -17.973 -11.654 1.00 43.22 142 SER A N 1
ATOM 1137 C CA . SER A 1 142 ? -2.425 -19.373 -11.962 1.00 43.22 142 SER A CA 1
ATOM 1138 C C . SER A 1 142 ? -3.236 -19.562 -13.252 1.00 43.22 142 SER A C 1
ATOM 1140 O O . SER A 1 142 ? -3.313 -20.665 -13.774 1.00 43.22 142 SER A O 1
ATOM 1142 N N . SER A 1 143 ? -3.856 -18.503 -13.784 1.00 39.69 143 SER A N 1
ATOM 1143 C CA . SER A 1 143 ? -4.606 -18.571 -15.054 1.00 39.69 143 SER A CA 1
ATOM 1144 C C . SER A 1 143 ? -3.706 -18.488 -16.297 1.00 39.69 143 SER A C 1
ATOM 1146 O O . SER A 1 143 ? -4.215 -18.492 -17.410 1.00 39.69 143 SER A O 1
ATOM 1148 N N . ARG A 1 144 ? -2.378 -18.395 -16.128 1.00 43.91 144 ARG A N 1
ATOM 1149 C CA . ARG A 1 144 ? -1.408 -18.439 -17.236 1.00 43.91 144 ARG A CA 1
ATOM 1150 C C . ARG A 1 144 ? -1.013 -19.861 -17.656 1.00 43.91 144 ARG A C 1
ATOM 1152 O O . ARG A 1 144 ? -0.332 -19.994 -18.665 1.00 43.91 144 ARG A O 1
ATOM 1159 N N . ASP A 1 145 ? -1.509 -20.884 -16.957 1.00 37.78 145 ASP A N 1
ATOM 1160 C CA . ASP A 1 145 ? -1.328 -22.296 -17.329 1.00 37.78 145 ASP A CA 1
ATOM 1161 C C . ASP A 1 145 ? -2.492 -22.856 -18.178 1.00 37.78 145 ASP A C 1
ATOM 1163 O O . ASP A 1 145 ? -2.512 -24.043 -18.494 1.00 37.78 145 ASP A O 1
ATOM 1167 N N . LEU A 1 146 ? -3.469 -22.026 -18.571 1.00 37.34 146 LEU A N 1
ATOM 1168 C CA . LEU A 1 146 ? -4.578 -22.430 -19.444 1.00 37.34 146 LEU A CA 1
ATOM 1169 C C . LEU A 1 146 ? -4.440 -21.793 -20.835 1.00 37.34 146 LEU A C 1
ATOM 1171 O O . LEU A 1 146 ? -4.631 -20.593 -21.008 1.00 37.34 146 LEU A O 1
ATOM 1175 N N . ASP A 1 147 ? -4.109 -22.657 -21.797 1.00 36.91 147 ASP A N 1
ATOM 1176 C CA . ASP A 1 147 ? -4.154 -22.487 -23.254 1.00 36.91 147 ASP A CA 1
ATOM 1177 C C . ASP A 1 147 ? -3.433 -21.268 -23.857 1.00 36.91 147 ASP A C 1
ATOM 1179 O O . ASP A 1 147 ? -4.019 -20.317 -24.371 1.00 36.91 147 ASP A O 1
ATOM 1183 N N . LEU A 1 148 ? -2.106 -21.383 -23.936 1.00 39.09 148 LEU A N 1
ATOM 1184 C CA . LEU A 1 148 ? -1.250 -20.602 -24.841 1.00 39.09 148 LEU A CA 1
ATOM 1185 C C . LEU A 1 148 ? -1.290 -21.105 -26.304 1.00 39.09 148 LEU A C 1
ATOM 1187 O O . LEU A 1 148 ? -0.430 -20.746 -27.104 1.00 39.09 148 LEU A O 1
ATOM 1191 N N . SER A 1 149 ? -2.271 -21.931 -26.680 1.00 31.53 149 SER A N 1
ATOM 1192 C CA . SER A 1 149 ? -2.336 -22.574 -27.999 1.00 31.53 149 SER A CA 1
ATOM 1193 C C . SER A 1 149 ? -3.027 -21.736 -29.089 1.00 31.53 149 SER A C 1
ATOM 1195 O O . SER A 1 149 ? -2.889 -22.063 -30.266 1.00 31.53 149 SER A O 1
ATOM 1197 N N . SER A 1 150 ? -3.731 -20.642 -28.760 1.00 31.58 150 SER A N 1
ATOM 1198 C CA . SER A 1 150 ? -4.610 -19.979 -29.746 1.00 31.58 150 SER A CA 1
ATOM 1199 C C . SER A 1 150 ? -4.524 -18.456 -29.853 1.00 31.58 150 SER A C 1
ATOM 1201 O O . SER A 1 150 ? -5.360 -17.846 -30.518 1.00 31.58 150 SER A O 1
ATOM 1203 N N . VAL A 1 151 ? -3.514 -17.809 -29.275 1.00 33.19 151 VAL A N 1
ATOM 1204 C CA . VAL A 1 151 ? -3.222 -16.404 -29.591 1.00 33.19 151 VAL A CA 1
ATOM 1205 C C . VAL A 1 151 ? -1.780 -16.346 -30.027 1.00 33.19 151 VAL A C 1
ATOM 1207 O O . VAL A 1 151 ? -0.912 -16.354 -29.169 1.00 33.19 151 VAL A O 1
ATOM 1210 N N . SER A 1 152 ? -1.525 -16.316 -31.338 1.00 36.50 152 SER A N 1
ATOM 1211 C CA . SER A 1 152 ? -0.193 -16.044 -31.879 1.00 36.50 152 SER A CA 1
ATOM 1212 C C . SER A 1 152 ? 0.289 -14.704 -31.338 1.00 36.50 152 SER A C 1
ATOM 1214 O O . SER A 1 152 ? -0.202 -13.660 -31.781 1.00 36.50 152 SER A O 1
ATOM 1216 N N . PRO A 1 153 ? 1.245 -14.678 -30.400 1.00 36.16 153 PRO A N 1
ATOM 1217 C CA . PRO A 1 153 ? 1.869 -13.436 -30.043 1.00 36.16 153 PRO A CA 1
ATOM 1218 C C . PRO A 1 153 ? 2.998 -13.275 -31.055 1.00 36.16 153 PRO A C 1
ATOM 1220 O O . PRO A 1 153 ? 3.730 -14.215 -31.369 1.00 36.16 153 PRO A O 1
ATOM 1223 N N . GLN A 1 154 ? 3.189 -12.071 -31.567 1.00 34.12 154 GLN A N 1
ATOM 1224 C CA . GLN A 1 154 ? 4.500 -11.722 -32.094 1.00 34.12 154 GLN A CA 1
ATOM 1225 C C . GLN A 1 154 ? 5.442 -11.630 -30.881 1.00 34.12 154 GLN A C 1
ATOM 1227 O O . GLN A 1 154 ? 5.726 -10.553 -30.362 1.00 34.12 154 GLN A O 1
ATOM 1232 N N . ILE A 1 155 ? 5.824 -12.796 -30.346 1.00 37.97 155 ILE A N 1
ATOM 1233 C CA . ILE A 1 155 ? 6.832 -12.947 -29.309 1.00 37.97 155 ILE A CA 1
ATOM 1234 C C . ILE A 1 155 ? 8.152 -12.647 -30.013 1.00 37.97 155 ILE A C 1
ATOM 1236 O O . ILE A 1 155 ? 8.620 -13.428 -30.838 1.00 37.97 155 ILE A O 1
ATOM 1240 N N . TYR A 1 156 ? 8.794 -11.539 -29.657 1.00 40.22 156 TYR A N 1
ATOM 1241 C CA . TYR A 1 156 ? 10.251 -11.545 -29.652 1.00 40.22 156 TYR A CA 1
ATOM 1242 C C . TYR A 1 156 ? 10.639 -12.504 -28.529 1.00 40.22 156 TYR A C 1
ATOM 1244 O O . TYR A 1 156 ? 10.686 -12.107 -27.367 1.00 40.22 156 TYR A O 1
ATOM 1252 N N . ILE A 1 157 ? 10.768 -13.795 -28.855 1.00 45.47 157 ILE A N 1
ATOM 1253 C CA . ILE A 1 157 ? 11.157 -14.859 -27.915 1.00 45.47 157 ILE A CA 1
ATOM 1254 C C . ILE A 1 157 ? 12.413 -14.340 -27.204 1.00 45.47 157 ILE A C 1
ATOM 1256 O O . ILE A 1 157 ? 13.257 -13.789 -27.878 1.00 45.47 157 ILE A O 1
ATOM 1260 N N . ALA A 1 158 ? 12.542 -14.357 -25.879 1.00 51.50 158 ALA A N 1
ATOM 1261 C CA . ALA A 1 158 ? 13.722 -13.783 -25.193 1.00 51.50 158 ALA A CA 1
ATOM 1262 C C . ALA A 1 158 ? 14.884 -14.790 -25.057 1.00 51.50 158 ALA A C 1
ATOM 1264 O O . ALA A 1 158 ? 15.865 -14.546 -24.353 1.00 51.50 158 ALA A O 1
ATOM 1265 N N . VAL A 1 159 ? 14.741 -15.936 -25.715 1.00 54.12 159 VAL A N 1
ATOM 1266 C CA . VAL A 1 159 ? 15.616 -17.099 -25.639 1.00 54.12 159 VAL A CA 1
ATOM 1267 C C . VAL A 1 159 ? 15.835 -17.683 -27.038 1.00 54.12 159 VAL A C 1
ATOM 1269 O O . VAL A 1 159 ? 15.037 -17.428 -27.944 1.00 54.12 159 VAL A O 1
ATOM 1272 N N . ASP A 1 160 ? 16.955 -18.367 -27.247 1.00 55.69 160 ASP A N 1
ATOM 1273 C CA . ASP A 1 160 ? 17.215 -19.144 -28.464 1.00 55.69 160 ASP A CA 1
ATOM 1274 C C . ASP A 1 160 ? 16.434 -20.474 -28.467 1.00 55.69 160 ASP A C 1
ATOM 1276 O O . ASP A 1 160 ? 15.655 -20.753 -27.552 1.00 55.69 160 ASP A O 1
ATOM 1280 N N . GLU A 1 161 ? 16.611 -21.281 -29.518 1.00 51.56 161 GLU A N 1
ATOM 1281 C CA . GLU A 1 161 ? 15.957 -22.591 -29.681 1.00 51.56 161 GLU A CA 1
ATOM 1282 C C . GLU A 1 161 ? 16.266 -23.569 -28.528 1.00 51.56 161 GLU A C 1
ATOM 1284 O O . GLU A 1 161 ? 15.484 -24.485 -28.280 1.00 51.56 161 GLU A O 1
ATOM 1289 N N . ASP A 1 162 ? 17.334 -23.313 -27.763 1.00 53.16 162 ASP A N 1
ATOM 1290 C CA . ASP A 1 162 ? 17.777 -24.098 -26.608 1.00 53.16 162 ASP A CA 1
ATOM 1291 C C . ASP A 1 162 ? 17.317 -23.507 -25.256 1.00 53.16 162 ASP A C 1
ATOM 1293 O O . ASP A 1 162 ? 17.691 -24.002 -24.188 1.00 53.16 162 ASP A O 1
ATOM 1297 N N . GLY A 1 163 ? 16.519 -22.432 -25.262 1.00 57.31 163 GLY A N 1
ATOM 1298 C CA . GLY A 1 163 ? 16.049 -21.774 -24.040 1.00 57.31 163 GLY A CA 1
ATOM 1299 C C . GLY A 1 163 ? 17.099 -20.887 -23.355 1.00 57.31 163 GLY A C 1
ATOM 1300 O O . GLY A 1 163 ? 16.918 -20.513 -22.194 1.00 57.31 163 GLY A O 1
ATOM 1301 N N . ARG A 1 164 ? 18.196 -20.533 -24.036 1.00 64.25 164 ARG A N 1
ATOM 1302 C CA . ARG A 1 164 ? 19.286 -19.707 -23.492 1.00 64.25 164 ARG A CA 1
ATOM 1303 C C . ARG A 1 164 ? 19.081 -18.241 -23.820 1.00 64.25 164 ARG A C 1
ATOM 1305 O O . ARG A 1 164 ? 18.517 -17.876 -24.848 1.00 64.25 164 ARG A O 1
ATOM 1312 N N . LEU A 1 165 ? 19.588 -17.373 -22.949 1.00 72.31 165 LEU A N 1
ATOM 1313 C CA . LEU A 1 165 ? 19.580 -15.932 -23.190 1.00 72.31 165 LEU A CA 1
ATOM 1314 C C . LEU A 1 165 ? 20.369 -15.582 -24.453 1.00 72.31 165 LEU A C 1
ATOM 1316 O O . LEU A 1 165 ? 21.572 -15.836 -24.524 1.00 72.31 165 LEU A O 1
ATOM 1320 N N . ARG A 1 166 ? 19.714 -14.943 -25.421 1.00 75.19 166 ARG A N 1
ATOM 1321 C CA . ARG A 1 166 ? 20.375 -14.518 -26.655 1.00 75.19 166 ARG A CA 1
ATOM 1322 C C . ARG A 1 166 ? 21.363 -13.369 -26.435 1.00 75.19 166 ARG A C 1
ATOM 1324 O O . ARG A 1 166 ? 21.218 -12.554 -25.522 1.00 75.19 166 ARG A O 1
ATOM 1331 N N . ASP A 1 167 ? 22.352 -13.280 -27.322 1.00 76.50 167 ASP A N 1
ATOM 1332 C CA . ASP A 1 167 ? 23.387 -12.239 -27.285 1.00 76.50 167 ASP A CA 1
ATOM 1333 C C . ASP A 1 167 ? 22.830 -10.815 -27.446 1.00 76.50 167 ASP A C 1
ATOM 1335 O O . ASP A 1 167 ? 23.350 -9.888 -26.825 1.00 76.50 167 ASP A O 1
ATOM 1339 N N . ASP A 1 168 ? 21.739 -10.628 -28.201 1.00 76.69 168 ASP A N 1
ATOM 1340 C CA . ASP A 1 168 ? 21.075 -9.325 -28.355 1.00 76.69 168 ASP A CA 1
ATOM 1341 C C . ASP A 1 168 ? 20.563 -8.783 -27.013 1.00 76.69 168 ASP A C 1
ATOM 1343 O O . ASP A 1 168 ? 20.687 -7.590 -26.736 1.00 76.69 168 ASP A O 1
ATOM 1347 N N . GLN A 1 169 ? 20.047 -9.660 -26.151 1.00 75.81 169 GLN A N 1
ATOM 1348 C CA . GLN A 1 169 ? 19.531 -9.295 -24.831 1.00 75.81 169 GLN A CA 1
ATOM 1349 C C . GLN A 1 169 ? 20.660 -8.931 -23.863 1.00 75.81 169 GLN A C 1
ATOM 1351 O O . GLN A 1 169 ? 20.582 -7.915 -23.173 1.00 75.81 169 GLN A O 1
ATOM 1356 N N . LEU A 1 170 ? 21.751 -9.703 -23.845 1.00 83.62 170 LEU A N 1
ATOM 1357 C CA . LEU A 1 170 ? 22.922 -9.381 -23.019 1.00 83.62 170 LEU A CA 1
ATOM 1358 C C . LEU A 1 170 ? 23.566 -8.056 -23.451 1.00 83.62 170 LEU A C 1
ATOM 1360 O O . LEU A 1 170 ? 23.968 -7.254 -22.606 1.00 83.62 170 LEU A O 1
ATOM 1364 N N . HIS A 1 171 ? 23.588 -7.787 -24.758 1.00 83.06 171 HIS A N 1
ATOM 1365 C CA . HIS A 1 171 ? 24.068 -6.527 -25.318 1.00 83.06 171 HIS A CA 1
ATOM 1366 C C . HIS A 1 171 ? 23.178 -5.330 -24.950 1.00 83.06 171 HIS A C 1
ATOM 1368 O O . HIS A 1 171 ? 23.673 -4.224 -24.708 1.00 83.06 171 HIS A O 1
ATOM 1374 N N . GLN A 1 172 ? 21.861 -5.532 -24.871 1.00 81.38 172 GLN A N 1
ATOM 1375 C CA . GLN A 1 172 ? 20.938 -4.514 -24.367 1.00 81.38 172 GLN A CA 1
ATOM 1376 C C . GLN A 1 172 ? 21.187 -4.230 -22.880 1.00 81.38 172 GLN A C 1
ATOM 1378 O O . GLN A 1 172 ? 21.235 -3.061 -22.493 1.00 81.38 172 GLN A O 1
ATOM 1383 N N . VAL A 1 173 ? 21.431 -5.264 -22.061 1.00 83.75 173 VAL A N 1
ATOM 1384 C CA . VAL A 1 173 ? 21.717 -5.103 -20.622 1.00 83.75 173 VAL A CA 1
ATOM 1385 C C . VAL A 1 173 ? 23.016 -4.331 -20.412 1.00 83.75 173 VAL A C 1
ATOM 1387 O O . VAL A 1 173 ? 23.034 -3.371 -19.636 1.00 83.75 173 VAL A O 1
ATOM 1390 N N . SER A 1 174 ? 24.086 -4.688 -21.127 1.00 86.12 174 SER A N 1
ATOM 1391 C CA . SER A 1 174 ? 25.370 -3.987 -21.015 1.00 86.12 174 SER A CA 1
ATOM 1392 C C . SER A 1 174 ? 25.260 -2.522 -21.445 1.00 86.12 174 SER A C 1
ATOM 1394 O O . SER A 1 174 ? 25.730 -1.627 -20.742 1.00 86.12 174 SER A O 1
ATOM 1396 N N . THR A 1 175 ? 24.550 -2.251 -22.543 1.00 84.31 175 THR A N 1
ATOM 1397 C CA . THR A 1 175 ? 24.316 -0.886 -23.036 1.00 84.31 175 THR A CA 1
ATOM 1398 C C . THR A 1 175 ? 23.509 -0.051 -22.036 1.00 84.31 175 THR A C 1
ATOM 1400 O O . THR A 1 175 ? 23.852 1.105 -21.774 1.00 84.31 175 THR A O 1
ATOM 1403 N N . ALA A 1 176 ? 22.457 -0.623 -21.447 1.00 82.12 176 ALA A N 1
ATOM 1404 C CA . ALA A 1 176 ? 21.603 0.069 -20.487 1.00 82.12 176 ALA A CA 1
ATOM 1405 C C . ALA A 1 176 ? 22.338 0.398 -19.176 1.00 82.12 176 ALA A C 1
ATOM 1407 O O . ALA A 1 176 ? 22.214 1.514 -18.665 1.00 82.12 176 ALA A O 1
ATOM 1408 N N . LEU A 1 177 ? 23.160 -0.527 -18.666 1.00 83.75 177 LEU A N 1
ATOM 1409 C CA . LEU A 1 177 ? 23.961 -0.314 -17.455 1.00 83.75 177 LEU A CA 1
ATOM 1410 C C . LEU A 1 177 ? 24.983 0.815 -17.627 1.00 83.75 177 LEU A C 1
ATOM 1412 O O . LEU A 1 177 ? 25.109 1.667 -16.743 1.00 83.75 177 LEU A O 1
ATOM 1416 N N . VAL A 1 178 ? 25.658 0.868 -18.780 1.00 85.44 178 VAL A N 1
ATOM 1417 C CA . VAL A 1 178 ? 26.609 1.944 -19.100 1.00 85.44 178 VAL A CA 1
ATOM 1418 C C . VAL A 1 178 ? 25.894 3.282 -19.263 1.00 85.44 178 VAL A C 1
ATOM 1420 O O . VAL A 1 178 ? 26.310 4.278 -18.670 1.00 85.44 178 VAL A O 1
ATOM 1423 N N . LYS A 1 179 ? 24.780 3.316 -20.006 1.00 80.88 179 LYS A N 1
ATOM 1424 C CA . LYS A 1 179 ? 23.992 4.540 -20.227 1.00 80.88 179 LYS A CA 1
ATOM 1425 C C . LYS A 1 179 ? 23.494 5.145 -18.913 1.00 80.88 179 LYS A C 1
ATOM 1427 O O . LYS A 1 179 ? 23.525 6.363 -18.746 1.00 80.88 179 LYS A O 1
ATOM 1432 N N . ALA A 1 180 ? 23.071 4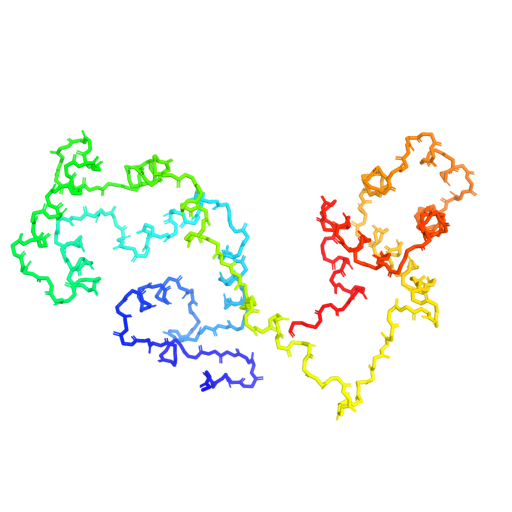.301 -17.975 1.00 77.88 180 ALA A N 1
ATOM 1433 C CA . ALA A 1 180 ? 22.607 4.713 -16.655 1.00 77.88 180 ALA A CA 1
ATOM 1434 C C . ALA A 1 180 ? 23.744 4.903 -15.625 1.00 77.88 180 ALA A C 1
ATOM 1436 O O . ALA A 1 180 ? 23.455 5.189 -14.462 1.00 77.88 180 ALA A O 1
ATOM 1437 N N . LYS A 1 181 ? 25.019 4.762 -16.034 1.00 81.06 181 LYS A N 1
ATOM 1438 C CA . LYS A 1 181 ? 26.222 4.872 -15.183 1.00 81.06 181 LYS A CA 1
ATOM 1439 C C . LYS A 1 181 ? 26.113 4.048 -13.892 1.00 81.06 181 LYS A C 1
ATOM 1441 O O . LYS A 1 181 ? 26.435 4.527 -12.806 1.00 81.06 181 LYS A O 1
ATOM 1446 N N . ARG A 1 182 ? 25.586 2.825 -14.004 1.00 81.81 182 ARG A N 1
ATOM 1447 C CA . ARG A 1 182 ? 25.327 1.938 -12.861 1.00 81.81 182 ARG A CA 1
ATOM 1448 C C . ARG A 1 182 ? 26.596 1.208 -12.434 1.00 81.81 182 ARG A C 1
ATOM 1450 O O . ARG A 1 182 ? 27.459 0.910 -13.256 1.00 81.81 182 ARG A O 1
ATOM 1457 N N . ASP A 1 183 ? 26.674 0.880 -11.147 1.00 82.81 183 ASP A N 1
ATOM 1458 C CA . ASP A 1 183 ? 27.761 0.063 -10.612 1.00 82.81 183 ASP A CA 1
ATOM 1459 C C . ASP A 1 183 ? 27.573 -1.406 -11.019 1.00 82.81 183 ASP A C 1
ATOM 1461 O O . ASP A 1 183 ? 26.791 -2.159 -10.429 1.00 82.81 183 ASP A O 1
ATOM 1465 N N . TRP A 1 184 ? 28.284 -1.807 -12.070 1.00 86.31 184 TRP A N 1
ATOM 1466 C CA . TRP A 1 184 ? 28.233 -3.162 -12.604 1.00 86.31 184 TRP A CA 1
ATOM 1467 C C . TRP A 1 184 ? 29.036 -4.169 -11.770 1.00 86.31 184 TRP A C 1
ATOM 1469 O O . TRP A 1 184 ? 28.786 -5.368 -11.878 1.00 86.31 184 TRP A O 1
ATOM 1479 N N . ARG A 1 185 ? 29.939 -3.725 -10.882 1.00 85.06 185 ARG A N 1
ATOM 1480 C CA . ARG A 1 185 ? 30.694 -4.633 -10.000 1.00 85.06 185 ARG A CA 1
ATOM 1481 C C . ARG A 1 185 ? 29.789 -5.238 -8.929 1.00 85.06 185 ARG A C 1
ATOM 1483 O O . ARG A 1 185 ? 29.934 -6.408 -8.577 1.00 85.06 185 ARG A O 1
ATOM 1490 N N . LEU A 1 186 ? 28.789 -4.482 -8.468 1.00 84.31 186 LEU A N 1
ATOM 1491 C CA . LEU A 1 186 ? 27.740 -5.006 -7.589 1.00 84.31 186 LEU A CA 1
ATOM 1492 C C . LEU A 1 186 ? 26.908 -6.097 -8.286 1.00 84.31 186 LEU A C 1
ATOM 1494 O O . LEU A 1 186 ? 26.537 -7.090 -7.657 1.00 84.31 186 LEU A O 1
ATOM 1498 N N . LEU A 1 187 ? 26.648 -5.932 -9.587 1.00 87.88 187 LEU A N 1
ATOM 1499 C CA . LEU A 1 187 ? 26.004 -6.951 -10.416 1.00 87.88 187 LEU A CA 1
ATOM 1500 C C . LEU A 1 187 ? 26.892 -8.193 -10.554 1.00 87.88 187 LEU A C 1
ATOM 1502 O O . LEU A 1 187 ? 26.427 -9.295 -10.270 1.00 87.88 187 LEU A O 1
ATOM 1506 N N . ALA A 1 188 ? 28.171 -8.014 -10.888 1.00 85.88 188 ALA A N 1
ATOM 1507 C CA . ALA A 1 188 ? 29.153 -9.092 -10.999 1.00 85.88 188 ALA A CA 1
ATOM 1508 C C . ALA A 1 188 ? 29.223 -9.938 -9.717 1.00 85.88 188 ALA A C 1
ATOM 1510 O O . ALA A 1 188 ? 29.113 -11.164 -9.766 1.00 85.88 188 ALA A O 1
ATOM 1511 N N . ASN A 1 189 ? 29.286 -9.281 -8.554 1.00 86.81 189 ASN A N 1
ATOM 1512 C CA . ASN A 1 189 ? 29.314 -9.950 -7.255 1.00 86.81 189 ASN A CA 1
ATOM 1513 C C . ASN A 1 189 ? 28.086 -10.844 -7.023 1.00 86.81 189 ASN A C 1
ATOM 1515 O O . ASN A 1 189 ? 28.211 -11.979 -6.565 1.00 86.81 189 ASN A O 1
ATOM 1519 N N . LYS A 1 190 ? 26.887 -10.360 -7.370 1.00 83.06 190 LYS A N 1
ATOM 1520 C CA . LYS A 1 190 ? 25.644 -11.132 -7.215 1.00 83.06 190 LYS A CA 1
ATOM 1521 C C . LYS A 1 190 ? 25.479 -12.245 -8.248 1.00 83.06 190 LYS A C 1
ATOM 1523 O O . LYS A 1 190 ? 24.732 -13.183 -7.983 1.00 83.06 190 LYS A O 1
ATOM 1528 N N . LEU A 1 191 ? 26.180 -12.158 -9.375 1.00 84.44 191 LEU A N 1
ATOM 1529 C CA . LEU A 1 191 ? 26.285 -13.227 -10.371 1.00 84.44 191 LEU A CA 1
ATOM 1530 C C . LEU A 1 191 ? 27.360 -14.270 -10.015 1.00 84.44 191 LEU A C 1
ATOM 1532 O O . LEU A 1 191 ? 27.461 -15.285 -10.698 1.00 84.44 191 LEU A O 1
ATOM 1536 N N . GLY A 1 192 ? 28.107 -14.062 -8.922 1.00 84.00 192 GLY A N 1
ATOM 1537 C CA . GLY A 1 192 ? 29.099 -15.005 -8.399 1.00 84.00 192 GLY A CA 1
ATOM 1538 C C . GLY A 1 192 ? 30.546 -14.699 -8.788 1.00 84.00 192 GLY A C 1
ATOM 1539 O O . GLY A 1 192 ? 31.428 -15.485 -8.453 1.00 84.00 192 GLY A O 1
ATOM 1540 N N . PHE A 1 1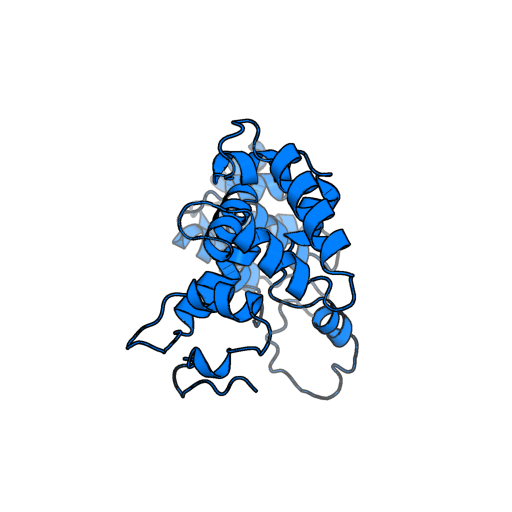93 ? 30.807 -13.571 -9.453 1.00 86.31 193 PHE A N 1
ATOM 1541 C CA . PHE A 1 193 ? 32.165 -13.133 -9.773 1.00 86.31 193 PHE A CA 1
ATOM 1542 C C . PHE A 1 193 ? 32.828 -12.447 -8.582 1.00 86.31 193 PHE A C 1
ATOM 1544 O O . PHE A 1 193 ? 32.203 -11.704 -7.820 1.00 86.31 193 PHE A O 1
ATOM 1551 N N . LEU A 1 194 ? 34.126 -12.682 -8.434 1.00 85.56 194 LEU A N 1
ATOM 1552 C CA . LEU A 1 194 ? 34.961 -12.061 -7.419 1.00 85.56 194 LEU A CA 1
ATOM 1553 C C . LEU A 1 194 ? 35.676 -10.830 -7.992 1.00 85.56 194 LEU A C 1
ATOM 1555 O O . LEU A 1 194 ? 35.710 -10.590 -9.198 1.00 85.56 194 LEU A O 1
ATOM 1559 N N . GLU A 1 195 ? 36.295 -10.043 -7.116 1.00 81.94 195 GLU A N 1
ATOM 1560 C CA . GLU A 1 195 ? 37.008 -8.818 -7.501 1.00 81.94 195 GLU A CA 1
ATOM 1561 C C . GLU A 1 195 ? 38.126 -9.077 -8.525 1.00 81.94 195 GLU A C 1
ATOM 1563 O O . GLU A 1 195 ? 38.291 -8.317 -9.476 1.00 81.94 195 GLU A O 1
ATOM 1568 N N . LYS A 1 196 ? 38.830 -10.209 -8.401 1.00 82.94 196 LYS A N 1
ATOM 1569 C CA . LYS A 1 196 ? 39.841 -10.650 -9.375 1.00 82.94 196 LYS A CA 1
ATOM 1570 C C . LYS A 1 196 ? 39.274 -10.852 -10.788 1.00 82.94 196 LYS A C 1
ATOM 1572 O O . LYS A 1 196 ? 39.982 -10.595 -11.757 1.00 82.94 196 LYS A O 1
ATOM 1577 N N . ASP A 1 197 ? 38.014 -11.273 -10.897 1.00 83.94 197 ASP A N 1
ATOM 1578 C CA . ASP A 1 197 ? 37.343 -11.508 -12.176 1.00 83.94 197 ASP A CA 1
ATOM 1579 C C . ASP A 1 197 ? 36.901 -10.164 -12.778 1.00 83.94 197 ASP A C 1
ATOM 1581 O O . ASP A 1 197 ? 37.064 -9.929 -13.969 1.00 83.94 197 ASP A O 1
ATOM 1585 N N . CYS A 1 198 ? 36.462 -9.218 -11.938 1.00 83.62 198 CYS A N 1
ATOM 1586 C CA . CYS A 1 198 ? 36.176 -7.844 -12.366 1.00 83.62 198 CYS A CA 1
ATOM 1587 C C . CYS A 1 198 ? 37.431 -7.156 -12.932 1.00 83.62 198 CYS A C 1
ATOM 1589 O O . CYS A 1 198 ? 37.379 -6.553 -14.002 1.00 83.62 198 CYS A O 1
ATOM 1591 N N . ILE A 1 199 ? 38.574 -7.312 -12.254 1.00 85.25 199 ILE A N 1
ATOM 1592 C CA . ILE A 1 199 ? 39.875 -6.807 -12.722 1.00 85.25 199 ILE A CA 1
ATOM 1593 C C . ILE A 1 199 ? 40.288 -7.483 -14.036 1.00 85.25 199 ILE A C 1
ATOM 1595 O O . ILE A 1 199 ? 40.898 -6.842 -14.891 1.00 85.25 199 ILE A O 1
ATOM 1599 N N . PHE A 1 200 ? 39.974 -8.770 -14.213 1.00 87.94 200 PHE A N 1
ATOM 1600 C CA . PHE A 1 200 ? 40.222 -9.475 -15.469 1.00 87.94 200 PHE A CA 1
ATOM 1601 C C . PHE A 1 200 ? 39.432 -8.848 -16.625 1.00 87.94 200 PHE A C 1
ATOM 1603 O O . PHE A 1 200 ? 40.038 -8.506 -17.639 1.00 87.94 200 PHE A O 1
ATOM 1610 N N . PHE A 1 201 ? 38.127 -8.606 -16.466 1.00 87.25 201 PHE A N 1
ATOM 1611 C CA . PHE A 1 201 ? 37.321 -7.968 -17.514 1.00 87.25 201 PHE A CA 1
ATOM 1612 C C . PHE A 1 201 ? 37.827 -6.557 -17.853 1.00 87.25 201 PHE A C 1
ATOM 1614 O O . PHE A 1 201 ? 37.948 -6.218 -19.028 1.00 87.25 201 PHE A O 1
ATOM 1621 N N . GLU A 1 202 ? 38.213 -5.768 -16.845 1.00 87.12 202 GLU A N 1
ATOM 1622 C CA . GLU A 1 202 ? 38.757 -4.411 -17.021 1.00 87.12 202 GLU A CA 1
ATOM 1623 C C . GLU A 1 202 ? 40.098 -4.362 -17.761 1.00 87.12 202 GLU A C 1
ATOM 1625 O O . GLU A 1 202 ? 40.405 -3.371 -18.421 1.00 87.12 202 GLU A O 1
ATOM 1630 N N . ARG A 1 203 ? 40.910 -5.419 -17.656 1.00 85.06 203 ARG A N 1
ATOM 1631 C CA . ARG A 1 203 ? 42.185 -5.534 -18.379 1.00 85.06 203 ARG A CA 1
ATOM 1632 C C . ARG A 1 203 ? 42.006 -6.027 -19.808 1.00 85.06 203 ARG A C 1
ATOM 1634 O O . ARG A 1 203 ? 42.812 -5.677 -20.665 1.00 85.06 203 ARG A O 1
ATOM 1641 N N . THR A 1 204 ? 40.992 -6.853 -20.042 1.00 83.00 204 THR A N 1
ATOM 1642 C CA . THR A 1 204 ? 40.723 -7.458 -21.350 1.00 83.00 204 THR A CA 1
ATOM 1643 C C . THR A 1 204 ? 40.021 -6.484 -22.294 1.00 83.00 204 THR A C 1
ATOM 1645 O O . THR A 1 204 ? 40.291 -6.506 -23.492 1.00 83.00 204 THR A O 1
ATOM 1648 N N . HIS A 1 205 ? 39.177 -5.588 -21.768 1.00 85.44 205 HIS A N 1
ATOM 1649 C CA . HIS A 1 205 ? 38.377 -4.666 -22.578 1.00 85.44 205 HIS A CA 1
ATOM 1650 C C . HIS A 1 205 ? 38.521 -3.214 -22.127 1.00 85.44 205 HIS A C 1
ATOM 1652 O O . HIS A 1 205 ? 38.387 -2.898 -20.944 1.00 85.44 205 HIS A O 1
ATOM 1658 N N . HIS A 1 206 ? 38.726 -2.310 -23.089 1.00 78.81 206 HIS A N 1
ATOM 1659 C CA . HIS A 1 206 ? 38.828 -0.871 -22.828 1.00 78.81 206 HIS A CA 1
ATOM 1660 C C . HIS A 1 206 ? 37.476 -0.214 -22.517 1.00 78.81 206 HIS A C 1
ATOM 1662 O O . HIS A 1 206 ? 37.425 0.727 -21.725 1.00 78.81 206 HIS A O 1
ATOM 1668 N N . GLU A 1 207 ? 36.384 -0.691 -23.118 1.00 85.94 207 GLU A N 1
ATOM 1669 C CA . GLU A 1 207 ? 35.051 -0.130 -22.899 1.00 85.94 207 GLU A CA 1
ATOM 1670 C C . GLU A 1 207 ? 34.297 -0.871 -21.792 1.00 85.94 207 GLU A C 1
ATOM 1672 O O . GLU A 1 207 ? 34.172 -2.094 -21.810 1.00 85.94 207 GLU A O 1
ATOM 1677 N N . THR A 1 208 ? 33.689 -0.128 -20.859 1.00 84.62 208 THR A N 1
ATOM 1678 C CA . THR A 1 208 ? 32.864 -0.704 -19.778 1.00 84.62 208 THR A CA 1
ATOM 1679 C C . THR A 1 208 ? 31.693 -1.533 -20.300 1.00 84.62 208 THR A C 1
ATOM 1681 O O . THR A 1 208 ? 31.258 -2.483 -19.656 1.00 84.62 208 THR A O 1
ATOM 1684 N N . LYS A 1 209 ? 31.184 -1.207 -21.490 1.00 88.56 209 LYS A N 1
ATOM 1685 C CA . LYS A 1 209 ? 30.125 -1.980 -22.139 1.00 88.56 209 LYS A CA 1
ATOM 1686 C C . LYS A 1 209 ? 30.590 -3.397 -22.469 1.00 88.56 209 LYS A C 1
ATOM 1688 O O . LYS A 1 209 ? 29.862 -4.348 -22.188 1.00 88.56 209 LYS A O 1
ATOM 1693 N N . ASP A 1 210 ? 31.789 -3.521 -23.021 1.00 85.00 210 ASP A N 1
ATOM 1694 C CA . ASP A 1 210 ? 32.363 -4.799 -23.433 1.00 85.00 210 ASP A CA 1
ATOM 1695 C C . ASP A 1 210 ? 32.799 -5.619 -22.215 1.00 85.00 210 ASP A C 1
ATOM 1697 O O . ASP A 1 210 ? 32.558 -6.822 -22.176 1.00 85.00 210 ASP A O 1
ATOM 1701 N N . GLN A 1 211 ? 33.285 -4.957 -21.155 1.00 89.06 211 GLN A N 1
ATOM 1702 C CA . GLN A 1 211 ? 33.540 -5.583 -19.848 1.00 89.06 211 GLN A CA 1
ATOM 1703 C C . GLN A 1 211 ? 32.280 -6.268 -19.288 1.00 89.06 211 GLN A C 1
ATOM 1705 O O . GLN A 1 211 ? 32.318 -7.424 -18.868 1.00 89.06 211 GLN A O 1
ATOM 1710 N N . ILE A 1 212 ? 31.143 -5.561 -19.301 1.00 88.56 212 ILE A N 1
ATOM 1711 C CA . ILE A 1 212 ? 29.865 -6.082 -18.796 1.00 88.56 212 ILE A CA 1
ATOM 1712 C C . ILE A 1 212 ? 29.321 -7.181 -19.711 1.00 88.56 212 ILE A C 1
ATOM 1714 O O . ILE A 1 212 ? 28.778 -8.171 -19.224 1.00 88.56 212 ILE A O 1
ATOM 1718 N N . LEU A 1 213 ? 29.436 -7.011 -21.030 1.00 88.69 213 LEU A N 1
ATOM 1719 C CA . LEU A 1 213 ? 28.949 -7.991 -21.995 1.00 88.69 213 LEU A CA 1
ATOM 1720 C C . LEU A 1 213 ? 29.698 -9.322 -21.869 1.00 88.69 213 LEU A C 1
ATOM 1722 O O . LEU A 1 213 ? 29.051 -10.365 -21.787 1.00 88.69 213 LEU A O 1
ATOM 1726 N N . ASP A 1 214 ? 31.027 -9.277 -21.777 1.00 87.19 214 ASP A N 1
ATOM 1727 C CA . ASP A 1 214 ? 31.878 -10.459 -21.620 1.00 87.19 214 ASP A CA 1
ATOM 1728 C C . ASP A 1 214 ? 31.588 -11.185 -20.295 1.00 87.19 214 ASP A C 1
ATOM 1730 O O . ASP A 1 214 ? 31.370 -12.397 -20.265 1.00 87.19 214 ASP A O 1
ATOM 1734 N N . MET A 1 215 ? 31.423 -10.432 -19.200 1.00 91.50 215 MET A N 1
ATOM 1735 C CA . MET A 1 215 ? 30.978 -10.980 -17.913 1.00 91.50 215 MET A CA 1
ATOM 1736 C C . MET A 1 215 ? 29.625 -11.707 -18.030 1.00 91.50 215 MET A C 1
ATOM 1738 O O . MET A 1 215 ? 29.466 -12.819 -17.520 1.00 91.50 215 MET A O 1
ATOM 1742 N N . LEU A 1 216 ? 28.637 -11.106 -18.701 1.00 88.12 216 LEU A N 1
A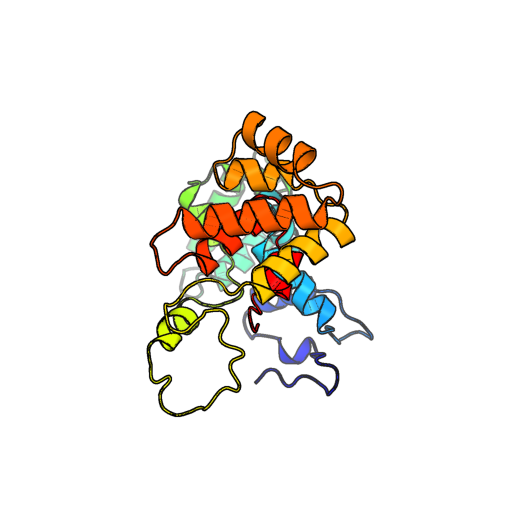TOM 1743 C CA . LEU A 1 216 ? 27.309 -11.702 -18.878 1.00 88.12 216 LEU A CA 1
ATOM 1744 C C . LEU A 1 216 ? 27.341 -12.951 -19.770 1.00 88.12 216 LEU A C 1
ATOM 1746 O O . LEU A 1 216 ? 26.628 -13.919 -19.493 1.00 88.12 216 LEU A O 1
ATOM 1750 N N . GLN A 1 217 ? 28.170 -12.957 -20.813 1.00 87.62 217 GLN A N 1
ATOM 1751 C CA . GLN A 1 217 ? 28.369 -14.120 -21.679 1.00 87.62 217 GLN A CA 1
ATOM 1752 C C . GLN A 1 217 ? 29.070 -15.258 -20.929 1.00 87.62 217 GLN A C 1
ATOM 1754 O O . GLN A 1 217 ? 28.630 -16.408 -21.001 1.00 87.62 217 GLN A O 1
ATOM 1759 N N . MET A 1 218 ? 30.098 -14.945 -20.137 1.00 84.50 218 MET A N 1
ATOM 1760 C CA . MET A 1 218 ? 30.790 -15.914 -19.286 1.00 84.50 218 MET A CA 1
ATOM 1761 C C . MET A 1 218 ? 29.850 -16.519 -18.234 1.00 84.50 218 MET A C 1
ATOM 1763 O O . MET A 1 218 ? 29.849 -17.734 -18.020 1.00 84.50 218 MET A O 1
ATOM 1767 N N . TRP A 1 219 ? 28.996 -15.693 -17.627 1.00 87.88 219 TRP A N 1
ATOM 1768 C CA . TRP A 1 219 ? 27.965 -16.128 -16.684 1.00 87.88 219 TRP A CA 1
ATOM 1769 C C . TRP A 1 219 ? 26.914 -17.038 -17.331 1.00 87.88 219 TRP A C 1
ATOM 1771 O O . TRP A 1 219 ? 26.562 -18.091 -16.796 1.00 87.88 219 TRP A O 1
ATOM 1781 N N . ARG A 1 220 ? 26.437 -16.670 -18.525 1.00 85.31 220 ARG A N 1
ATOM 1782 C CA . ARG A 1 220 ? 25.504 -17.500 -19.296 1.00 85.31 220 ARG A CA 1
ATOM 1783 C C . ARG A 1 220 ? 26.099 -18.881 -19.572 1.00 85.31 220 ARG A C 1
ATOM 1785 O O . ARG A 1 220 ? 25.413 -19.888 -19.430 1.00 85.31 220 ARG A O 1
ATOM 1792 N N . ASN A 1 221 ? 27.377 -18.931 -19.938 1.00 81.00 221 ASN A N 1
ATOM 1793 C CA . ASN A 1 221 ? 28.058 -20.174 -20.295 1.00 81.00 221 ASN A CA 1
ATOM 1794 C C . ASN A 1 221 ? 28.345 -21.074 -19.080 1.00 81.00 221 ASN A C 1
ATOM 1796 O O . ASN A 1 221 ? 28.474 -22.285 -19.239 1.00 81.00 221 ASN A O 1
ATOM 1800 N N . THR A 1 222 ? 28.401 -20.514 -17.867 1.00 76.12 222 THR A N 1
ATOM 1801 C CA . THR A 1 222 ? 28.578 -21.288 -16.625 1.00 76.12 222 THR A CA 1
ATOM 1802 C C . THR A 1 222 ? 27.284 -21.949 -16.140 1.00 76.12 222 THR A C 1
ATOM 1804 O O . THR A 1 222 ? 27.334 -22.941 -15.413 1.00 76.12 222 THR A O 1
ATOM 1807 N N . LEU A 1 223 ? 26.114 -21.461 -16.562 1.00 67.19 223 LEU A N 1
ATOM 1808 C CA . LEU A 1 223 ? 24.814 -22.019 -16.189 1.00 67.19 223 LEU A CA 1
ATOM 1809 C C . LEU A 1 223 ? 24.258 -22.914 -17.304 1.00 67.19 223 LEU A C 1
ATOM 1811 O O . LEU A 1 223 ? 23.782 -22.430 -18.320 1.00 67.19 223 LEU A O 1
ATOM 1815 N N . SER A 1 224 ? 24.214 -24.230 -17.094 1.00 59.62 224 SER A N 1
ATOM 1816 C CA . SER A 1 224 ? 23.563 -25.182 -18.024 1.00 59.62 224 SER A CA 1
ATOM 1817 C C . SER A 1 224 ? 22.038 -25.295 -17.824 1.00 59.62 224 SER A C 1
ATOM 1819 O O . SER A 1 224 ? 21.472 -26.365 -18.023 1.00 59.62 224 SER A O 1
ATOM 1821 N N . ARG A 1 225 ? 21.364 -24.239 -17.345 1.00 61.16 225 ARG A N 1
ATOM 1822 C CA . ARG A 1 225 ? 19.944 -24.283 -16.936 1.00 61.16 225 ARG A CA 1
ATOM 1823 C C . ARG A 1 225 ? 19.057 -23.408 -17.833 1.00 61.16 225 ARG A C 1
ATOM 1825 O O . ARG A 1 225 ? 19.530 -22.361 -18.255 1.00 61.16 225 ARG A O 1
ATOM 1832 N N . PRO A 1 226 ? 17.780 -23.771 -18.050 1.00 60.38 226 PRO A N 1
ATOM 1833 C CA . PRO A 1 226 ? 16.839 -22.979 -18.854 1.00 60.38 226 PRO A CA 1
ATOM 1834 C C . PRO A 1 226 ? 16.385 -21.668 -18.175 1.00 60.38 226 PRO A C 1
ATOM 1836 O O . PRO A 1 226 ? 15.926 -20.748 -18.841 1.00 60.38 226 PRO A O 1
ATOM 1839 N N . ASP A 1 227 ? 16.575 -21.518 -16.859 1.00 68.69 227 ASP A N 1
ATOM 1840 C CA . ASP A 1 227 ? 16.047 -20.372 -16.090 1.00 68.69 227 ASP A CA 1
ATOM 1841 C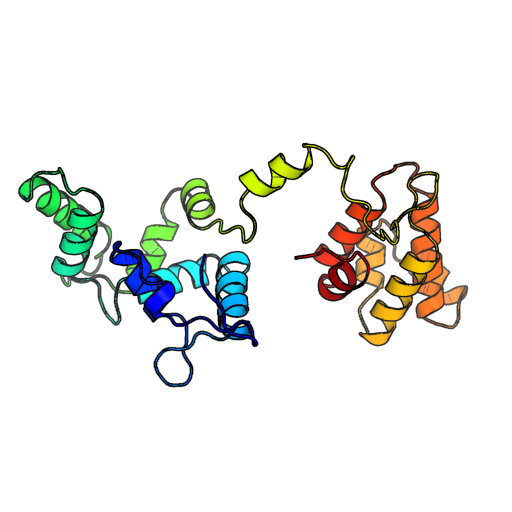 C . ASP A 1 227 ? 16.966 -19.131 -16.082 1.00 68.69 227 ASP A C 1
ATOM 1843 O O . ASP A 1 227 ? 16.852 -18.257 -15.217 1.00 68.69 227 ASP A O 1
ATOM 1847 N N . GLN A 1 228 ? 17.915 -19.034 -17.019 1.00 73.19 228 GLN A N 1
ATOM 1848 C CA . GLN A 1 228 ? 18.911 -17.951 -17.060 1.00 73.19 228 GLN A CA 1
ATOM 1849 C C . GLN A 1 228 ? 18.264 -16.557 -17.113 1.00 73.19 228 GLN A C 1
ATOM 1851 O O . GLN A 1 228 ? 18.717 -15.630 -16.443 1.00 73.19 228 GLN A O 1
ATOM 1856 N N . SER A 1 229 ? 17.175 -16.398 -17.864 1.00 74.88 229 SER A N 1
ATOM 1857 C CA . SER A 1 229 ? 16.451 -15.125 -17.974 1.00 74.88 229 SER A CA 1
ATOM 1858 C C . SER A 1 229 ? 15.850 -14.678 -16.639 1.00 74.88 229 SER A C 1
ATOM 1860 O O . SER A 1 229 ? 15.986 -13.513 -16.263 1.00 74.88 229 SER A O 1
ATOM 1862 N N . GLN A 1 230 ? 15.255 -15.604 -15.887 1.00 73.56 230 GLN A N 1
ATOM 1863 C CA . GLN A 1 230 ? 14.660 -15.344 -14.578 1.00 73.56 230 GLN A CA 1
ATOM 1864 C C . GLN A 1 230 ? 15.732 -14.972 -13.545 1.00 73.56 230 GLN A C 1
ATOM 1866 O O . GLN A 1 230 ? 15.575 -14.002 -12.801 1.00 73.56 230 GLN A O 1
ATOM 1871 N N . ILE A 1 231 ? 16.853 -15.702 -13.532 1.00 78.38 231 ILE A N 1
ATOM 1872 C CA . ILE A 1 231 ? 17.953 -15.456 -12.591 1.00 78.38 231 ILE A CA 1
ATOM 1873 C C . ILE A 1 231 ? 18.582 -14.084 -12.856 1.00 78.38 231 ILE A C 1
ATOM 1875 O O . ILE A 1 231 ? 18.785 -13.315 -11.915 1.00 78.38 231 ILE A O 1
ATOM 1879 N N . LEU A 1 232 ? 18.844 -13.740 -14.123 1.00 82.56 232 LEU A N 1
ATOM 1880 C CA . LEU A 1 232 ? 19.423 -12.442 -14.470 1.00 82.56 232 LEU A CA 1
ATOM 1881 C C . LEU A 1 232 ? 18.478 -11.289 -14.107 1.00 82.56 232 LEU A C 1
ATOM 1883 O O . LEU A 1 232 ? 18.919 -10.293 -13.533 1.00 82.56 232 LEU A O 1
ATOM 1887 N N . GLN A 1 233 ? 17.174 -11.439 -14.360 1.00 80.88 233 GLN A N 1
ATOM 1888 C CA . GLN A 1 233 ? 16.165 -10.457 -13.951 1.00 80.88 233 GLN A CA 1
ATOM 1889 C C . GLN A 1 233 ? 16.135 -10.243 -12.434 1.00 80.88 233 GLN A C 1
ATOM 1891 O O . GLN A 1 233 ? 16.099 -9.101 -11.969 1.00 80.88 233 GLN A O 1
ATOM 1896 N N . ASP A 1 234 ? 16.145 -11.320 -11.651 1.00 78.38 234 ASP A N 1
ATOM 1897 C CA . ASP A 1 234 ? 16.096 -11.237 -10.192 1.00 78.38 234 ASP A CA 1
ATOM 1898 C C . ASP A 1 234 ? 17.363 -10.614 -9.611 1.00 78.38 234 ASP A C 1
ATOM 1900 O O . ASP A 1 234 ? 17.293 -9.822 -8.665 1.00 78.38 234 ASP A O 1
ATOM 1904 N N . VAL A 1 235 ? 18.524 -10.931 -10.184 1.00 82.44 235 VAL A N 1
ATOM 1905 C CA . VAL A 1 235 ? 19.791 -10.329 -9.775 1.00 82.44 235 VAL A CA 1
ATOM 1906 C C . VAL A 1 235 ? 19.811 -8.835 -10.110 1.00 82.44 235 VAL A C 1
ATOM 1908 O O . VAL A 1 235 ? 20.106 -8.036 -9.221 1.00 82.44 235 VAL A O 1
ATOM 1911 N N . LEU A 1 236 ? 19.402 -8.436 -11.321 1.00 83.50 236 LEU A N 1
ATOM 1912 C CA . LEU A 1 236 ? 19.295 -7.023 -11.708 1.00 83.50 236 LEU A CA 1
ATOM 1913 C C . LEU A 1 236 ? 18.357 -6.243 -10.774 1.00 83.50 236 LEU A C 1
ATOM 1915 O O . LEU A 1 236 ? 18.684 -5.136 -10.345 1.00 83.50 236 LEU A O 1
ATOM 1919 N N . LYS A 1 237 ? 17.218 -6.827 -10.380 1.00 81.94 237 LYS A N 1
ATOM 1920 C CA . LYS A 1 237 ? 16.303 -6.209 -9.404 1.00 81.94 237 LYS A CA 1
ATOM 1921 C C . LYS A 1 237 ? 16.956 -6.045 -8.029 1.00 81.94 237 LYS A C 1
ATOM 1923 O O . LYS A 1 237 ? 16.832 -4.982 -7.422 1.00 81.94 237 LYS A O 1
ATOM 1928 N N . LYS A 1 238 ? 17.675 -7.063 -7.545 1.00 80.06 238 LYS A N 1
ATOM 1929 C CA . LYS A 1 238 ? 18.367 -7.039 -6.240 1.00 80.06 238 LYS A CA 1
ATOM 1930 C C . LYS A 1 238 ? 19.532 -6.052 -6.190 1.00 80.06 238 LYS A C 1
ATOM 1932 O O . LYS A 1 238 ? 19.872 -5.588 -5.106 1.00 80.06 238 LYS A O 1
ATOM 1937 N N . THR A 1 239 ? 20.125 -5.716 -7.332 1.00 80.06 239 THR A N 1
ATOM 1938 C CA . THR A 1 239 ? 21.223 -4.741 -7.432 1.00 80.06 239 THR A CA 1
ATOM 1939 C C . THR A 1 239 ? 20.726 -3.325 -7.740 1.00 80.06 239 THR A C 1
ATOM 1941 O O . THR A 1 239 ? 21.531 -2.454 -8.050 1.00 80.06 239 THR A O 1
ATOM 1944 N N . GLY A 1 240 ? 19.409 -3.081 -7.687 1.00 76.19 240 GLY A N 1
ATOM 1945 C CA . GLY A 1 240 ? 18.819 -1.760 -7.926 1.00 76.19 240 GLY A CA 1
ATOM 1946 C C . GLY A 1 240 ? 18.626 -1.383 -9.401 1.00 76.19 240 GLY A C 1
ATOM 1947 O O . GLY A 1 240 ? 18.271 -0.242 -9.676 1.00 76.19 240 GLY A O 1
ATOM 1948 N N . ASN A 1 241 ? 18.796 -2.327 -10.334 1.00 83.12 241 ASN A N 1
ATOM 1949 C CA . ASN A 1 241 ? 18.633 -2.156 -11.787 1.00 83.12 241 ASN A CA 1
ATOM 1950 C C . ASN A 1 241 ? 17.283 -2.719 -12.280 1.00 83.12 241 ASN A C 1
ATOM 1952 O O . ASN A 1 241 ? 17.189 -3.367 -13.326 1.00 83.12 241 ASN A O 1
ATOM 1956 N N . ALA A 1 242 ? 16.227 -2.543 -11.480 1.00 77.94 242 ALA A N 1
ATOM 1957 C CA . ALA A 1 242 ? 14.895 -3.065 -11.787 1.00 77.94 242 ALA A CA 1
ATOM 1958 C C . ALA A 1 242 ? 14.264 -2.393 -13.022 1.00 77.94 242 ALA A C 1
ATOM 1960 O O . ALA A 1 242 ? 13.480 -3.021 -13.723 1.00 77.94 242 ALA A O 1
ATOM 1961 N N . ASP A 1 243 ? 14.612 -1.133 -13.283 1.00 75.19 243 ASP A N 1
ATOM 1962 C CA . ASP A 1 243 ? 14.283 -0.383 -14.499 1.00 75.19 243 ASP A CA 1
ATOM 1963 C C . ASP A 1 243 ? 14.805 -1.099 -15.752 1.00 75.19 243 ASP A C 1
ATOM 1965 O O . ASP A 1 243 ? 14.022 -1.435 -16.639 1.00 75.19 243 ASP A O 1
ATOM 1969 N N . ILE A 1 244 ? 16.095 -1.437 -15.758 1.00 80.12 244 ILE A N 1
ATOM 1970 C CA . ILE A 1 244 ? 16.774 -2.130 -16.862 1.00 80.12 244 ILE A CA 1
ATOM 1971 C C . ILE A 1 244 ? 16.203 -3.540 -17.060 1.00 80.12 244 ILE A C 1
ATOM 1973 O O . ILE A 1 244 ? 15.944 -3.963 -18.186 1.00 80.12 244 ILE A O 1
ATOM 1977 N N . ALA A 1 245 ? 15.948 -4.260 -15.962 1.00 78.06 245 ALA A N 1
ATOM 1978 C CA . ALA A 1 245 ? 15.330 -5.582 -16.022 1.00 78.06 245 ALA A CA 1
ATOM 1979 C C . ALA A 1 245 ? 13.929 -5.539 -16.660 1.00 78.06 245 ALA A C 1
ATOM 1981 O O . ALA A 1 245 ? 13.573 -6.415 -17.439 1.00 78.06 245 ALA A O 1
ATOM 1982 N N . ASN A 1 246 ? 13.124 -4.523 -16.355 1.00 74.94 246 ASN A N 1
ATOM 1983 C CA . ASN A 1 246 ? 11.763 -4.438 -16.884 1.00 74.94 246 ASN A CA 1
ATOM 1984 C C . ASN A 1 246 ? 11.724 -3.968 -18.347 1.00 74.94 246 ASN A C 1
ATOM 1986 O O . ASN A 1 246 ? 10.859 -4.419 -19.096 1.00 74.94 246 ASN A O 1
ATOM 1990 N N . GLU A 1 247 ? 12.641 -3.079 -18.745 1.00 74.88 247 GLU A N 1
ATOM 1991 C CA . GLU A 1 247 ? 12.745 -2.561 -20.116 1.00 74.88 247 GLU A CA 1
ATOM 1992 C C . GLU A 1 247 ? 13.166 -3.656 -21.103 1.00 74.88 247 GLU A C 1
ATOM 1994 O O . GLU A 1 247 ? 12.561 -3.811 -22.164 1.00 74.88 247 GLU A O 1
ATOM 1999 N N . ILE A 1 248 ? 14.171 -4.446 -20.726 1.00 71.38 248 ILE A N 1
ATOM 2000 C CA . ILE A 1 248 ? 14.785 -5.439 -21.611 1.00 71.38 248 ILE A CA 1
ATOM 2001 C C . ILE A 1 248 ? 13.962 -6.722 -21.640 1.00 71.38 248 ILE A C 1
ATOM 2003 O O . ILE A 1 248 ? 13.610 -7.218 -22.705 1.00 71.38 248 ILE A O 1
ATOM 2007 N N . PHE A 1 249 ? 13.558 -7.222 -20.472 1.00 72.06 249 PHE A N 1
ATOM 2008 C CA . PHE A 1 249 ? 12.839 -8.492 -20.379 1.00 72.06 249 PHE A CA 1
ATOM 2009 C C . PHE A 1 249 ? 11.320 -8.355 -20.534 1.00 72.06 249 PHE A C 1
ATOM 2011 O O . PHE A 1 249 ? 10.601 -9.285 -20.175 1.00 72.06 249 PHE A O 1
ATOM 2018 N N . LYS A 1 250 ? 10.846 -7.202 -21.044 1.00 58.25 250 LYS A N 1
ATOM 2019 C CA . LYS A 1 250 ? 9.440 -6.837 -21.295 1.00 58.25 250 LYS A CA 1
ATOM 2020 C C . LYS A 1 250 ? 8.460 -7.629 -20.435 1.00 58.25 250 LYS A C 1
ATOM 2022 O O . LYS A 1 250 ? 7.745 -8.517 -20.903 1.00 58.25 250 LYS A O 1
ATOM 2027 N N . LEU A 1 251 ? 8.390 -7.269 -19.160 1.00 39.72 251 LEU A N 1
ATOM 2028 C CA . LEU A 1 251 ? 7.212 -7.606 -18.375 1.00 39.72 251 LEU A CA 1
ATOM 2029 C C . LEU A 1 251 ? 6.063 -6.760 -18.933 1.00 39.72 251 LEU A C 1
ATOM 2031 O O . LEU A 1 251 ? 5.936 -5.585 -18.596 1.00 39.72 251 LEU A O 1
ATOM 2035 N N . ASN A 1 252 ? 5.265 -7.347 -19.830 1.00 31.36 252 ASN A N 1
ATOM 2036 C CA . ASN A 1 252 ? 3.973 -6.784 -20.210 1.00 31.36 252 ASN A CA 1
ATOM 2037 C C . ASN A 1 252 ? 3.117 -6.724 -18.937 1.00 31.36 252 ASN A C 1
ATOM 2039 O O . ASN A 1 252 ? 2.679 -7.765 -18.429 1.00 31.36 252 ASN A O 1
ATOM 2043 N N . PHE A 1 253 ? 2.977 -5.509 -18.404 1.00 32.06 253 PHE A N 1
ATOM 2044 C CA . PHE A 1 253 ? 1.956 -5.146 -17.428 1.00 32.06 253 PHE A CA 1
ATOM 2045 C C . PHE A 1 253 ? 0.597 -5.048 -18.116 1.00 32.06 253 PHE A C 1
ATOM 2047 O O . PHE A 1 253 ? 0.557 -4.530 -19.256 1.00 32.06 253 PHE A O 1
#

pLDDT: mean 78.87, std 14.96, range [31.36, 93.75]

InterPro domains:
  IPR000488 Death domain [PF00531] (169-248)
  IPR000488 Death domain [PS50017] (183-252)
  IPR002048 EF-hand domain [PS50222] (90-125)
  IPR011029 Death-like domain superfamily [G3DSA:1.10.533.10] (166-248)
  IPR011029 Death-like domain superfamily [SSF47986] (175-249)
  IPR011992 EF-hand domain pair [SSF47473] (16-123)